Protein AF-0000000087012888 (afdb_homodimer)

Foldseek 3Di:
DPLDQDPLLVQLVVVCVVPVPPDLCVSCVVVVHDSVVSVVSVVVCVVVCVDVDRDDDDDDPQKWKKKKFWAFAPVDPPVVLQVQLCPQPQWDDWDQDDDPGGIITMGMDSDPVVVVVSVVSSCPDHGTDDMDMDIDPDDDD/DPLDQDPLLVQLVVVCVVPVPPDLCVSCVVVVHDSVVSVVSVVVCVVVCVDVDRDDDDDDPQKWKKKKFWAFAPVDPPVVLQVQLCPQPQWDDWDQDDDPGRIITMGMDSDPVVVVVSVVSSCPDHGTDDMDMDIDPDDDD

Secondary structure (DSSP, 8-state):
------HHHHHHHHHHHH-TT--HHHHHHHHTS-HHHHHHHHHHHHHTTSEEEEEEEE--TT-EEEEEEEEE-TTS-HHHHHHHHTTSTTEEEEEEESSSSSEEEEEEESSHHHHHHHHHHHHTSTTEEEEEEEEEEEEE-/------HHHHHHHHHHHH-TT--HHHHHHHHTS-HHHHHHHHHHHHHTTSEEEEEEEE--TT-EEEEEEEEE-TTS-HHHHHHHHTTSTTEEEEEEESSSSSEEEEEEESSHHHHHHHHHHHHTSTTEEEEEEEEEEEEE-

Nearest PDB structures (foldseek):
  2zny-assembly2_C  TM=8.654E-01  e=2.559E-12  Pyrococcus horikoshii
  2dbb-assembly1_B  TM=8.710E-01  e=5.133E-12  Pyrococcus horikoshii OT3
  4pcq-assembly1_B  TM=8.955E-01  e=2.949E-10  Mycobacterium tuberculosis H37Rv
  2w29-assembly1_B  TM=8.621E-01  e=2.236E-09  Mycobacterium tuberculosis H37Rv
  8q90-assembly1_B  TM=7.920E-01  e=9.216E-10  Haloferax mediterranei

Radius of gyration: 19.77 Å; Cα contacts (8 Å, |Δi|>4): 529; chains: 2; bounding box: 55×52×46 Å

pLDDT: mean 95.81, std 8.01, range [35.66, 98.88]

InterPro domains:
  IPR000485 AsnC-type HTH domain [PR00033] (5-21)
  IPR000485 AsnC-type HTH domain [PR00033] (32-51)
  IPR000485 AsnC-type HTH domain [PS50956] (5-68)
  IPR011008 Dimeric alpha-beta barrel [SSF54909] (64-139)
  IPR011991 ArsR-like helix-turn-helix domain [cd00090] (6-72)
  IPR019887 Transcription regulator AsnC/Lrp, ligand binding domain [PF01037] (66-139)
  IPR019888 Transcription regulator AsnC-like [SM00344] (5-109)
  IPR036388 Winged helix-like DNA-binding domain superfamily [G3DSA:1.10.10.10] (1-56)
  IPR036390 Winged helix DNA-binding domain superfamily [SSF46785] (4-57)
  IPR050684 Transcriptional regulator Lrp/AsnC/Siroheme decarboxylase [PTHR43413] (4-139)
  IPR053483 HTH-type transcriptional regulator LysM [NF040947] (5-140)

Solvent-accessible surface area (backbone atoms only — not comparable to full-atom values): 15050 Å² total; per-residue (Å²): 127,82,90,65,84,48,70,67,54,52,50,50,50,52,48,26,45,69,28,41,64,61,52,56,62,57,53,11,61,76,70,71,50,51,45,69,55,45,52,50,48,52,50,46,36,39,74,72,54,26,45,69,38,40,17,52,47,65,52,58,92,63,47,41,39,31,42,38,36,27,32,56,42,87,87,44,62,63,68,64,46,49,59,54,48,55,68,38,76,43,43,62,37,34,30,32,36,73,44,96,33,42,31,42,30,38,34,41,24,68,39,69,68,50,42,50,51,41,51,52,54,51,59,66,38,82,46,46,72,48,75,49,71,29,47,47,76,44,80,46,120,127,84,89,66,84,48,71,67,54,51,49,51,51,53,49,27,45,68,29,42,64,61,53,55,60,57,55,10,61,76,68,71,51,52,45,69,56,45,52,51,48,51,52,48,35,40,73,72,54,26,45,70,38,40,16,50,46,68,53,59,92,63,49,40,38,32,41,38,37,27,34,56,42,86,87,44,62,64,68,64,46,50,60,55,47,57,68,38,74,43,44,62,36,34,31,32,36,74,45,95,34,42,30,42,30,38,34,43,25,68,40,69,67,49,42,50,50,40,51,51,55,51,59,67,39,80,47,45,72,48,74,49,72,31,47,46,75,44,78,45,120

Structure (mmCIF, N/CA/C/O backbone):
data_AF-0000000087012888-model_v1
#
loop_
_entity.id
_entity.type
_entity.pdbx_description
1 polymer 'Winged helix-turn-helix transcriptional regulator'
#
loop_
_atom_site.group_PDB
_atom_site.id
_atom_site.type_symbol
_atom_site.label_atom_id
_atom_site.label_alt_id
_atom_site.label_comp_id
_atom_site.label_asym_id
_atom_site.label_entity_id
_atom_site.label_seq_id
_atom_site.pdbx_PDB_ins_code
_atom_site.Cartn_x
_atom_site.Cartn_y
_atom_site.Cartn_z
_atom_site.occupancy
_atom_site.B_iso_or_equiv
_atom_site.auth_seq_id
_atom_site.auth_comp_id
_atom_site.auth_asym_id
_atom_site.auth_atom_id
_atom_site.pdbx_PDB_model_num
ATOM 1 N N . MET A 1 1 ? -28.562 3.023 15.945 1 35.66 1 MET A N 1
ATOM 2 C CA . MET A 1 1 ? -28.5 3.715 14.664 1 35.66 1 MET A CA 1
ATOM 3 C C . MET A 1 1 ? -27.406 3.125 13.781 1 35.66 1 MET A C 1
ATOM 5 O O . MET A 1 1 ? -26.25 3.041 14.195 1 35.66 1 MET A O 1
ATOM 9 N N . SER A 1 2 ? -27.484 2.27 13 1 46.56 2 SER A N 1
ATOM 10 C CA . SER A 1 2 ? -26.641 1.315 12.289 1 46.56 2 SER A CA 1
ATOM 11 C C . SER A 1 2 ? -25.516 2.021 11.547 1 46.56 2 SER A C 1
ATOM 13 O O . SER A 1 2 ? -25.766 2.873 10.688 1 46.56 2 SER A O 1
ATOM 15 N N . SER A 1 3 ? -24.406 2.467 12.172 1 57.25 3 SER A N 1
ATOM 16 C CA . SER A 1 3 ? -23.234 3.33 11.984 1 57.25 3 SER A CA 1
ATOM 17 C C . SER A 1 3 ? -22.656 3.184 10.586 1 57.25 3 SER A C 1
ATOM 19 O O . SER A 1 3 ? -21.562 2.635 10.414 1 57.25 3 SER A O 1
ATOM 21 N N . LYS A 1 4 ? -23.594 3.199 9.57 1 74 4 LYS A N 1
ATOM 22 C CA . LYS A 1 4 ? -23.406 2.967 8.141 1 74 4 LYS A CA 1
ATOM 23 C C . LYS A 1 4 ? -22.609 4.098 7.504 1 74 4 LYS A C 1
ATOM 25 O O . LYS A 1 4 ? -22.844 5.273 7.785 1 74 4 LYS A O 1
ATOM 30 N N . ILE A 1 5 ? -21.531 3.863 6.832 1 88.75 5 ILE A N 1
ATOM 31 C CA . ILE A 1 5 ? -20.734 4.773 6.016 1 88.75 5 ILE A CA 1
ATOM 32 C C . ILE A 1 5 ? -21.625 5.438 4.969 1 88.75 5 ILE A C 1
ATOM 34 O O . ILE A 1 5 ? -22.406 4.766 4.293 1 88.75 5 ILE A O 1
ATOM 38 N N . ASP A 1 6 ? -21.703 6.809 5 1 92.62 6 ASP A N 1
ATOM 39 C CA . ASP A 1 6 ? -22.5 7.496 4 1 92.62 6 ASP A CA 1
ATOM 40 C C . ASP A 1 6 ? -21.625 8.164 2.945 1 92.62 6 ASP A C 1
ATOM 42 O O . ASP A 1 6 ? -20.406 7.934 2.908 1 92.62 6 ASP A O 1
ATOM 46 N N . ASN A 1 7 ? -22.266 8.906 2.086 1 93.94 7 ASN A N 1
ATOM 47 C CA . ASN A 1 7 ? -21.578 9.5 0.951 1 93.94 7 ASN A CA 1
ATOM 48 C C . ASN A 1 7 ? -20.484 10.461 1.406 1 93.94 7 ASN A C 1
ATOM 50 O O . ASN A 1 7 ? -19.422 10.547 0.784 1 93.94 7 ASN A O 1
ATOM 54 N N . ASN A 1 8 ? -20.797 11.203 2.426 1 96.19 8 ASN A N 1
ATOM 55 C CA . ASN A 1 8 ? -19.781 12.117 2.953 1 96.19 8 ASN A CA 1
ATOM 56 C C . ASN A 1 8 ? -18.547 11.359 3.445 1 96.19 8 ASN A C 1
ATOM 58 O O . ASN A 1 8 ? -17.422 11.789 3.209 1 96.19 8 ASN A O 1
ATOM 62 N N . ASP A 1 9 ? -18.812 10.258 4.156 1 96.62 9 ASP A N 1
ATOM 63 C CA . ASP A 1 9 ? -17.703 9.43 4.621 1 96.62 9 ASP A CA 1
ATOM 64 C C . ASP A 1 9 ? -16.844 8.953 3.455 1 96.62 9 ASP A C 1
ATOM 66 O O . ASP A 1 9 ? -15.617 8.992 3.525 1 96.62 9 ASP A O 1
ATOM 70 N N . LEU A 1 10 ? -17.547 8.539 2.393 1 95 10 LEU A N 1
ATOM 71 C CA . LEU A 1 10 ? -16.828 8.023 1.222 1 95 10 LEU A CA 1
ATOM 72 C C . LEU A 1 10 ? -16 9.125 0.565 1 95 10 LEU A C 1
ATOM 74 O O . LEU A 1 10 ? -14.875 8.883 0.129 1 95 10 LEU A O 1
ATOM 78 N N . LYS A 1 11 ? -16.5 10.242 0.461 1 97.12 11 LYS A N 1
ATOM 79 C CA . LYS A 1 11 ? -15.797 11.375 -0.123 1 97.12 11 LYS A CA 1
ATOM 80 C C . LYS A 1 11 ? -14.578 11.758 0.723 1 97.12 11 LYS A C 1
ATOM 82 O O . LYS A 1 11 ? -13.531 12.109 0.185 1 97.12 11 LYS A O 1
ATOM 87 N N . ILE A 1 12 ? -14.766 11.734 2.014 1 98.38 12 ILE A N 1
ATOM 88 C CA . ILE A 1 12 ? -13.656 11.992 2.924 1 98.38 12 ILE A CA 1
ATOM 89 C C . ILE A 1 12 ? -12.539 10.984 2.678 1 98.38 12 ILE A C 1
ATOM 91 O O . ILE A 1 12 ? -11.375 11.359 2.549 1 98.38 12 ILE A O 1
ATOM 95 N N . LEU A 1 13 ? -12.906 9.742 2.576 1 97.44 13 LEU A N 1
ATOM 96 C CA . LEU A 1 13 ? -11.93 8.695 2.332 1 97.44 13 LEU A CA 1
ATOM 97 C C . LEU A 1 13 ? -11.211 8.922 1.007 1 97.44 13 LEU A C 1
ATOM 99 O O . LEU A 1 13 ? -9.984 8.773 0.928 1 97.44 13 LEU A O 1
ATOM 103 N N . GLU A 1 14 ? -11.961 9.266 0.037 1 96.38 14 GLU A N 1
ATOM 104 C CA . GLU A 1 14 ? -11.383 9.508 -1.282 1 96.38 14 GLU A CA 1
ATOM 105 C C . GLU A 1 14 ? -10.391 10.664 -1.244 1 96.38 14 GLU A C 1
ATOM 107 O O . GLU A 1 14 ? -9.305 10.578 -1.826 1 96.38 14 GLU A O 1
ATOM 112 N N . THR A 1 15 ? -10.766 11.703 -0.579 1 98.19 15 THR A N 1
ATOM 113 C CA . THR A 1 15 ? -9.922 12.883 -0.471 1 98.19 15 THR A CA 1
ATOM 114 C C . THR A 1 15 ? -8.625 12.555 0.264 1 98.19 15 THR A C 1
ATOM 116 O O . THR A 1 15 ? -7.535 12.891 -0.202 1 98.19 15 THR A O 1
ATOM 119 N N . LEU A 1 16 ? -8.758 11.859 1.351 1 98.5 16 LEU A N 1
ATOM 120 C CA . LEU A 1 16 ? -7.59 11.539 2.17 1 98.5 16 LEU A CA 1
ATOM 121 C C . LEU A 1 16 ? -6.699 10.516 1.473 1 98.5 16 LEU A C 1
ATOM 123 O O . LEU A 1 16 ? -5.477 10.531 1.645 1 98.5 16 LEU A O 1
ATOM 127 N N . LYS A 1 17 ? -7.32 9.641 0.712 1 97.25 17 LYS A N 1
ATOM 128 C CA . LYS A 1 17 ? -6.543 8.695 -0.082 1 97.25 17 LYS A CA 1
ATOM 129 C C . LYS A 1 17 ? -5.645 9.422 -1.08 1 97.25 17 LYS A C 1
ATOM 131 O O . LYS A 1 17 ? -4.504 9.016 -1.307 1 97.25 17 LYS A O 1
ATOM 136 N N . LYS A 1 18 ? -6.172 10.477 -1.604 1 96.62 18 LYS A N 1
ATOM 137 C CA . LYS A 1 18 ? -5.418 11.273 -2.566 1 96.62 18 LYS A CA 1
ATOM 138 C C . LYS A 1 18 ? -4.324 12.078 -1.872 1 96.62 18 LYS A C 1
ATOM 140 O O . LYS A 1 18 ? -3.221 12.227 -2.402 1 96.62 18 LYS A O 1
ATOM 145 N N . ASN A 1 19 ? -4.719 12.594 -0.782 1 98.25 19 ASN A N 1
ATOM 146 C CA . ASN A 1 19 ? -3.768 13.328 0.052 1 98.25 19 ASN A CA 1
ATOM 147 C C . ASN A 1 19 ? -4.184 13.312 1.52 1 98.25 19 ASN A C 1
ATOM 149 O O . ASN A 1 19 ? -5.051 14.086 1.93 1 98.25 19 ASN A O 1
ATOM 153 N N . ALA A 1 20 ? -3.475 12.547 2.277 1 98.56 20 ALA A N 1
ATOM 154 C CA . ALA A 1 20 ? -3.814 12.344 3.684 1 98.56 20 ALA A CA 1
ATOM 155 C C . ALA A 1 20 ? -3.621 13.625 4.488 1 98.56 20 ALA A C 1
ATOM 157 O O . ALA A 1 20 ? -4.102 13.727 5.621 1 98.56 20 ALA A O 1
ATOM 158 N N . ARG A 1 21 ? -2.957 14.578 3.945 1 98 21 ARG A N 1
ATOM 159 C CA . ARG A 1 21 ? -2.654 15.797 4.684 1 98 21 ARG A CA 1
ATOM 160 C C . ARG A 1 21 ? -3.629 16.906 4.32 1 98 21 ARG A C 1
ATOM 162 O O . ARG A 1 21 ? -3.488 18.047 4.789 1 98 21 ARG A O 1
ATOM 169 N N . THR A 1 22 ? -4.551 16.609 3.467 1 98.31 22 THR A N 1
ATOM 170 C CA . THR A 1 22 ? -5.527 17.641 3.133 1 98.31 22 THR A CA 1
ATOM 171 C C . THR A 1 22 ? -6.125 18.25 4.395 1 98.31 22 THR A C 1
ATOM 173 O O . THR A 1 22 ? -6.598 17.531 5.277 1 98.31 22 THR A O 1
ATOM 176 N N . PRO A 1 23 ? -6.082 19.562 4.469 1 98 23 PRO A N 1
ATOM 177 C CA . PRO A 1 23 ? -6.676 20.203 5.641 1 98 23 PRO A CA 1
ATOM 178 C C . PRO A 1 23 ? -8.164 19.906 5.781 1 98 23 PRO A C 1
ATOM 180 O O . PRO A 1 23 ? -8.898 19.891 4.785 1 98 23 PRO A O 1
ATOM 183 N N . TYR A 1 24 ? -8.562 19.734 7.051 1 98 24 TYR A N 1
ATOM 184 C CA . TYR A 1 24 ? -9.969 19.422 7.297 1 98 24 TYR A CA 1
ATOM 185 C C . TYR A 1 24 ? -10.867 20.594 6.883 1 98 24 TYR A C 1
ATOM 187 O O . TYR A 1 24 ? -12.008 20.375 6.465 1 98 24 TYR A O 1
ATOM 195 N N . THR A 1 25 ? -10.328 21.766 6.898 1 98.12 25 THR A N 1
ATOM 196 C CA . THR A 1 25 ? -11.086 22.938 6.469 1 98.12 25 THR A CA 1
ATOM 197 C C . THR A 1 25 ? -11.406 22.859 4.98 1 98.12 25 THR A C 1
ATOM 199 O O . THR A 1 25 ? -12.508 23.219 4.559 1 98.12 25 THR A O 1
ATOM 202 N N . LEU A 1 26 ? -10.508 22.422 4.195 1 98.44 26 LEU A N 1
ATOM 203 C CA . LEU A 1 26 ? -10.734 22.297 2.76 1 98.44 26 LEU A CA 1
ATOM 204 C C . LEU A 1 26 ? -11.719 21.172 2.467 1 98.44 26 LEU A C 1
ATOM 206 O O . LEU A 1 26 ? -12.57 21.297 1.583 1 98.44 26 LEU A O 1
ATOM 210 N N . ILE A 1 27 ? -11.602 20.078 3.189 1 98.56 27 ILE A N 1
ATOM 211 C CA . ILE A 1 27 ? -12.547 18.969 3.043 1 98.56 27 ILE A CA 1
ATOM 212 C C . ILE A 1 27 ? -13.961 19.453 3.367 1 98.56 27 ILE A C 1
ATOM 214 O O . ILE A 1 27 ? -14.914 19.141 2.652 1 98.56 27 ILE A O 1
ATOM 218 N N . ALA A 1 28 ? -14.039 20.219 4.414 1 98.44 28 ALA A N 1
ATOM 219 C CA . ALA A 1 28 ? -15.312 20.781 4.852 1 98.44 28 ALA A CA 1
ATOM 220 C C . ALA A 1 28 ? -15.938 21.641 3.762 1 98.44 28 ALA A C 1
ATOM 222 O O . ALA A 1 28 ? -17.125 21.516 3.469 1 98.44 28 ALA A O 1
ATOM 223 N N . LYS A 1 29 ? -15.133 22.5 3.213 1 98.5 29 LYS A N 1
ATOM 224 C CA . LYS A 1 29 ? -15.594 23.375 2.143 1 98.5 29 LYS A CA 1
ATOM 225 C C . LYS A 1 29 ? -16.109 22.578 0.951 1 98.5 29 LYS A C 1
ATOM 227 O O . LYS A 1 29 ? -17.188 22.844 0.435 1 98.5 29 LYS A O 1
ATOM 232 N N . ASP A 1 30 ? -15.414 21.578 0.532 1 97.62 30 ASP A N 1
ATOM 233 C CA . ASP A 1 30 ? -15.766 20.75 -0.618 1 97.62 30 ASP A CA 1
ATOM 234 C C . ASP A 1 30 ? -17.078 20.016 -0.379 1 97.62 30 ASP A C 1
ATOM 236 O O . ASP A 1 30 ? -17.875 19.828 -1.303 1 97.62 30 ASP A O 1
ATOM 240 N N . LEU A 1 31 ? -17.297 19.547 0.838 1 97.94 31 LEU A N 1
ATOM 241 C CA . LEU A 1 31 ? -18.469 18.734 1.174 1 97.94 31 LEU A CA 1
ATOM 242 C C . LEU A 1 31 ? -19.625 19.609 1.642 1 97.94 31 LEU A C 1
ATOM 244 O O . LEU A 1 31 ? -20.734 19.125 1.855 1 97.94 31 LEU A O 1
ATOM 248 N N . LYS A 1 32 ? -19.328 20.859 1.833 1 97.94 32 LYS A N 1
ATOM 249 C CA . LYS A 1 32 ? -20.328 21.812 2.307 1 97.94 32 LYS A CA 1
ATOM 250 C C . LYS A 1 32 ? -20.844 21.422 3.691 1 97.94 32 LYS A C 1
ATOM 252 O O . LYS A 1 32 ? -22.047 21.391 3.926 1 97.94 32 LYS A O 1
ATOM 257 N N . ILE A 1 33 ? -19.938 21.078 4.586 1 98 33 ILE A N 1
ATOM 258 C CA . ILE A 1 33 ? -20.219 20.828 5.996 1 98 33 ILE A CA 1
ATOM 259 C C . ILE A 1 33 ? -19.172 21.531 6.859 1 98 33 ILE A C 1
ATOM 261 O O . ILE A 1 33 ? -18.234 22.141 6.34 1 98 33 ILE A O 1
ATOM 265 N N . SER A 1 34 ? -19.391 21.484 8.195 1 97.94 34 SER A N 1
ATOM 266 C CA . SER A 1 34 ? -18.469 22.172 9.094 1 97.94 34 SER A CA 1
ATOM 267 C C . SER A 1 34 ? -17.188 21.375 9.289 1 97.94 34 SER A C 1
ATOM 269 O O . SER A 1 34 ? -17.172 20.156 9.117 1 97.94 34 SER A O 1
ATOM 271 N N . GLU A 1 35 ? -16.172 22.094 9.625 1 98.12 35 GLU A N 1
ATOM 272 C CA . GLU A 1 35 ? -14.922 21.438 9.977 1 98.12 35 GLU A CA 1
ATOM 273 C C . GLU A 1 35 ? -15.109 20.484 11.156 1 98.12 35 GLU A C 1
ATOM 275 O O . GLU A 1 35 ? -14.523 19.391 11.18 1 98.12 35 GLU A O 1
ATOM 280 N N . ALA A 1 36 ? -15.906 20.875 12.117 1 98.31 36 ALA A N 1
ATOM 281 C CA . ALA A 1 36 ? -16.188 20.031 13.281 1 98.31 36 ALA A CA 1
ATOM 282 C C . ALA A 1 36 ? -16.844 18.719 12.859 1 98.31 36 ALA A C 1
ATOM 284 O O . ALA A 1 36 ? -16.531 17.656 13.406 1 98.31 36 ALA A O 1
ATOM 285 N N . ALA A 1 37 ? -17.703 18.766 11.93 1 98.06 37 ALA A N 1
ATOM 286 C CA . ALA A 1 37 ? -18.359 17.562 11.414 1 98.06 37 ALA A CA 1
ATOM 287 C C . ALA A 1 37 ? -17.359 16.641 10.734 1 98.06 37 ALA A C 1
ATOM 289 O O . ALA A 1 37 ? -17.422 15.422 10.898 1 98.06 37 ALA A O 1
ATOM 290 N N . VAL A 1 38 ? -16.453 17.25 9.93 1 98.44 38 VAL A N 1
ATOM 291 C CA . VAL A 1 38 ? -15.422 16.469 9.266 1 98.44 38 VAL A CA 1
ATOM 292 C C . VAL A 1 38 ? -14.562 15.758 10.305 1 98.44 38 VAL A C 1
ATOM 294 O O . VAL A 1 38 ? -14.305 14.555 10.188 1 98.44 38 VAL A O 1
ATOM 297 N N . ARG A 1 39 ? -14.156 16.484 11.281 1 98.12 39 ARG A N 1
ATOM 298 C CA . ARG A 1 39 ? -13.312 15.922 12.336 1 98.12 39 ARG A CA 1
ATOM 299 C C . ARG A 1 39 ? -14.008 14.758 13.023 1 98.12 39 ARG A C 1
ATOM 301 O O . ARG A 1 39 ? -13.398 13.711 13.258 1 98.12 39 ARG A O 1
ATOM 308 N N . LYS A 1 40 ? -15.188 14.93 13.344 1 98.06 40 LYS A N 1
ATOM 309 C CA . LYS A 1 40 ? -15.969 13.883 14 1 9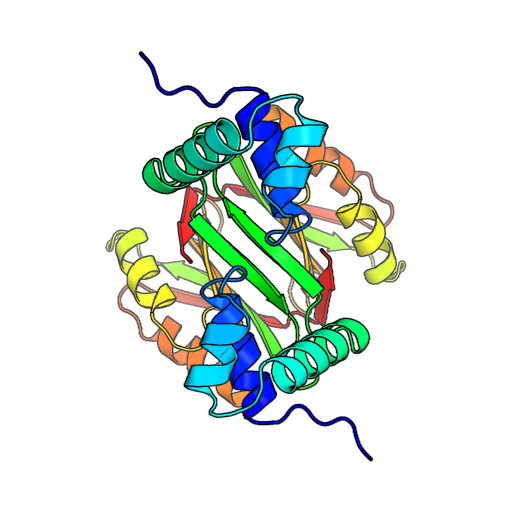8.06 40 LYS A CA 1
ATOM 310 C C . LYS A 1 40 ? -16.078 12.641 13.125 1 98.06 40 LYS A C 1
ATOM 312 O O . LYS A 1 40 ? -15.977 11.516 13.609 1 98.06 40 LYS A O 1
ATOM 317 N N . ARG A 1 41 ? -16.328 12.898 11.914 1 98.06 41 ARG A N 1
ATOM 318 C CA . ARG A 1 41 ? -16.469 11.781 10.977 1 98.06 41 ARG A CA 1
ATOM 319 C C . ARG A 1 41 ? -15.148 11.016 10.844 1 98.06 41 ARG A C 1
ATOM 321 O O . ARG A 1 41 ? -15.141 9.781 10.867 1 98.06 41 ARG A O 1
ATOM 328 N N . ILE A 1 42 ? -14.102 11.727 10.695 1 98.25 42 ILE A N 1
ATOM 329 C CA . ILE A 1 42 ? -12.805 11.086 10.57 1 98.25 42 ILE A CA 1
ATOM 330 C C . ILE A 1 42 ? -12.5 10.297 11.844 1 98.25 42 ILE A C 1
ATOM 332 O O . ILE A 1 42 ? -12.039 9.148 11.773 1 98.25 42 ILE A O 1
ATOM 336 N N . GLU A 1 43 ? -12.766 10.898 12.984 1 97.88 43 GLU A N 1
ATOM 337 C CA . GLU A 1 43 ? -12.586 10.195 14.25 1 97.88 43 GLU A CA 1
ATOM 338 C C . GLU A 1 43 ? -13.43 8.93 14.297 1 97.88 43 GLU A C 1
ATOM 340 O O . GLU A 1 43 ? -12.969 7.887 14.781 1 97.88 43 GLU A O 1
ATOM 345 N N . LYS A 1 44 ? -14.609 9.039 13.883 1 97.44 44 LYS A N 1
ATOM 346 C CA . LYS A 1 44 ? -15.508 7.887 13.82 1 97.44 44 LYS A CA 1
ATOM 347 C C . LYS A 1 44 ? -14.938 6.801 12.906 1 97.44 44 LYS A C 1
ATOM 349 O O . LYS A 1 44 ? -14.945 5.621 13.258 1 97.44 44 LYS A O 1
ATOM 354 N N . LEU A 1 45 ? -14.484 7.234 11.711 1 97.62 45 LEU A N 1
ATOM 355 C CA . LEU A 1 45 ? -13.922 6.293 10.75 1 97.62 45 LEU A CA 1
ATOM 356 C C . LEU A 1 45 ? -12.695 5.586 11.328 1 97.62 45 LEU A C 1
ATOM 358 O O . LEU A 1 45 ? -12.477 4.402 11.062 1 97.62 45 LEU A O 1
ATOM 362 N N . ILE A 1 46 ? -11.938 6.293 12.141 1 97.62 46 ILE A N 1
ATOM 363 C CA . ILE A 1 46 ? -10.781 5.703 12.812 1 97.62 46 ILE A CA 1
ATOM 364 C C . ILE A 1 46 ? -11.25 4.727 13.883 1 97.62 46 ILE A C 1
ATOM 366 O O . ILE A 1 46 ? -10.789 3.582 13.93 1 97.62 46 ILE A O 1
ATOM 370 N N . ARG A 1 47 ? -12.195 5.133 14.688 1 96.44 47 ARG A N 1
ATOM 371 C CA . ARG A 1 47 ? -12.695 4.324 15.789 1 96.44 47 ARG A CA 1
ATOM 372 C C . ARG A 1 47 ? -13.32 3.027 15.281 1 96.44 47 ARG A C 1
ATOM 374 O O . ARG A 1 47 ? -13.195 1.978 15.914 1 96.44 47 ARG A O 1
ATOM 381 N N . LEU A 1 48 ? -13.953 3.105 14.133 1 95 48 LEU A N 1
ATOM 382 C CA . LEU A 1 48 ? -14.625 1.949 13.547 1 95 48 LEU A CA 1
ATOM 383 C C . LEU A 1 48 ? -13.617 1.034 12.852 1 95 48 LEU A C 1
ATOM 385 O O . LEU A 1 48 ? -13.984 -0.036 12.359 1 95 48 LEU A O 1
ATOM 389 N N . GLY A 1 49 ? -12.391 1.477 12.719 1 94.06 49 GLY A N 1
ATOM 390 C CA . GLY A 1 49 ? -11.352 0.669 12.094 1 94.06 49 GLY A CA 1
ATOM 391 C C . GLY A 1 49 ? -11.367 0.752 10.578 1 94.06 49 GLY A C 1
ATOM 392 O O . GLY A 1 49 ? -10.805 -0.109 9.898 1 94.06 49 GLY A O 1
ATOM 393 N N . ILE A 1 50 ? -12.094 1.695 10.047 1 96.12 50 ILE A N 1
ATOM 394 C CA . ILE A 1 50 ? -12.133 1.881 8.602 1 96.12 50 ILE A CA 1
ATOM 395 C C . ILE A 1 50 ? -10.82 2.512 8.125 1 96.12 50 ILE A C 1
ATOM 397 O O . ILE A 1 50 ? -10.172 1.996 7.211 1 96.12 50 ILE A O 1
ATOM 401 N N . ILE A 1 51 ? -10.516 3.646 8.703 1 97.44 51 ILE A N 1
ATOM 402 C CA . ILE A 1 51 ? -9.172 4.172 8.477 1 97.44 51 ILE A CA 1
ATOM 403 C C . ILE A 1 51 ? -8.172 3.441 9.375 1 97.44 51 ILE A C 1
ATOM 405 O O . ILE A 1 51 ? -8.242 3.545 10.602 1 97.44 51 ILE A O 1
ATOM 409 N N . LYS A 1 52 ? -7.324 2.768 8.727 1 96.19 52 LYS A N 1
ATOM 410 C CA . LYS A 1 52 ? -6.348 1.976 9.469 1 96.19 52 LYS A CA 1
ATOM 411 C C . LYS A 1 52 ? -5.125 2.814 9.836 1 96.19 52 LYS A C 1
ATOM 413 O O . LYS A 1 52 ? -4.559 2.65 10.922 1 96.19 52 LYS A O 1
ATOM 418 N N . ARG A 1 53 ? -4.738 3.668 8.867 1 96.75 53 ARG A N 1
ATOM 419 C CA . ARG A 1 53 ? -3.518 4.43 9.102 1 96.75 53 ARG A CA 1
ATOM 420 C C . ARG A 1 53 ? -3.398 5.59 8.109 1 96.75 53 ARG A C 1
ATOM 422 O O . ARG A 1 53 ? -3.758 5.453 6.941 1 96.75 53 ARG A O 1
ATOM 429 N N . PHE A 1 54 ? -2.953 6.711 8.656 1 98.31 54 PHE A N 1
ATOM 430 C CA . PHE A 1 54 ? -2.393 7.746 7.797 1 98.31 54 PHE A CA 1
ATOM 431 C C . PHE A 1 54 ? -0.922 7.473 7.504 1 98.31 54 PHE A C 1
ATOM 433 O O . PHE A 1 54 ? -0.118 7.324 8.43 1 98.31 54 PHE A O 1
ATOM 440 N N . THR A 1 55 ? -0.602 7.434 6.215 1 98.38 55 THR A N 1
ATOM 441 C CA . THR A 1 55 ? 0.744 6.969 5.898 1 98.38 55 THR A CA 1
ATOM 442 C C . THR A 1 55 ? 1.251 7.617 4.613 1 98.38 55 THR A C 1
ATOM 444 O O . THR A 1 55 ? 0.652 8.57 4.113 1 98.38 55 THR A O 1
ATOM 447 N N . ILE A 1 56 ? 2.418 7.191 4.195 1 98.19 56 ILE A N 1
ATOM 448 C CA . ILE A 1 56 ? 2.969 7.641 2.922 1 98.19 56 ILE A CA 1
ATOM 449 C C . ILE A 1 56 ? 3.322 6.434 2.059 1 98.19 56 ILE A C 1
ATOM 451 O O . ILE A 1 56 ? 3.609 5.352 2.578 1 98.19 56 ILE A O 1
ATOM 455 N N . GLU A 1 57 ? 3.188 6.578 0.835 1 96.69 57 GLU A N 1
ATOM 456 C CA . GLU A 1 57 ? 3.869 5.727 -0.138 1 96.69 57 GLU A CA 1
ATOM 457 C C . GLU A 1 57 ? 5.215 6.32 -0.542 1 96.69 57 GLU A C 1
ATOM 459 O O . GLU A 1 57 ? 5.277 7.449 -1.036 1 96.69 57 GLU A O 1
ATOM 464 N N . TYR A 1 58 ? 6.305 5.598 -0.306 1 96.06 58 TYR A N 1
ATOM 465 C CA . TYR A 1 58 ? 7.617 6.133 -0.647 1 96.06 58 TYR A CA 1
ATOM 466 C C . TYR A 1 58 ? 8.531 5.039 -1.181 1 96.06 58 TYR A C 1
ATOM 468 O O . TYR A 1 58 ? 8.266 3.85 -0.983 1 96.06 58 TYR A O 1
ATOM 476 N N . GLU A 1 59 ? 9.531 5.48 -1.907 1 93.75 59 GLU A N 1
ATOM 477 C CA . GLU A 1 59 ? 10.562 4.609 -2.465 1 93.75 59 GLU A CA 1
ATOM 478 C C . GLU A 1 59 ? 11.945 5.227 -2.314 1 93.75 59 GLU A C 1
ATOM 480 O O . GLU A 1 59 ? 12.148 6.402 -2.627 1 93.75 59 GLU A O 1
ATOM 485 N N . LEU A 1 60 ? 12.836 4.406 -1.877 1 91.88 60 LEU A N 1
ATOM 486 C CA . LEU A 1 60 ? 14.227 4.84 -1.809 1 91.88 60 LEU A CA 1
ATOM 487 C C . LEU A 1 60 ? 15.016 4.34 -3.018 1 91.88 60 LEU A C 1
ATOM 489 O O . LEU A 1 60 ? 14.727 3.264 -3.547 1 91.88 60 LEU A O 1
ATOM 493 N N . GLU A 1 61 ? 15.93 5.125 -3.502 1 84.69 61 GLU A N 1
ATOM 494 C CA . GLU A 1 61 ? 16.719 4.793 -4.684 1 84.69 61 GLU A CA 1
ATOM 495 C C . GLU A 1 61 ? 17.453 3.473 -4.5 1 84.69 61 GLU A C 1
ATOM 497 O O . GLU A 1 61 ? 17.547 2.67 -5.43 1 84.69 61 GLU A O 1
ATOM 502 N N . ASN A 1 62 ? 17.938 3.135 -3.336 1 83.44 62 ASN A N 1
ATOM 503 C CA . ASN A 1 62 ? 18.75 1.938 -3.15 1 83.44 62 ASN A CA 1
ATOM 504 C C . ASN A 1 62 ? 17.969 0.834 -2.439 1 83.44 62 ASN A C 1
ATOM 506 O O . ASN A 1 62 ? 18.562 -0.153 -1.989 1 83.44 62 ASN A O 1
ATOM 510 N N . GLU A 1 63 ? 16.672 1 -2.5 1 92.19 63 GLU A N 1
ATOM 511 C CA . GLU A 1 63 ? 15.875 -0.012 -1.814 1 92.19 63 GLU A CA 1
ATOM 512 C C . GLU A 1 63 ? 15.359 -1.065 -2.793 1 92.19 63 GLU A C 1
ATOM 514 O O . GLU A 1 63 ? 15.242 -0.802 -3.99 1 92.19 63 GLU A O 1
ATOM 519 N N . ILE A 1 64 ? 15.227 -2.234 -2.291 1 96.38 64 ILE A N 1
ATOM 520 C CA . ILE A 1 64 ? 14.656 -3.348 -3.037 1 96.38 64 ILE A CA 1
ATOM 521 C C . ILE A 1 64 ? 13.336 -3.777 -2.395 1 96.38 64 ILE A C 1
ATOM 523 O O . ILE A 1 64 ? 13.219 -3.797 -1.166 1 96.38 64 ILE A O 1
ATOM 527 N N . LYS A 1 65 ? 12.406 -4.102 -3.223 1 98 65 LYS A N 1
ATOM 528 C CA . LYS A 1 65 ? 11.148 -4.688 -2.762 1 98 65 LYS A CA 1
ATOM 529 C C . LYS A 1 65 ? 10.891 -6.035 -3.434 1 98 65 LYS A C 1
ATOM 531 O O . LYS A 1 65 ? 11.344 -6.27 -4.555 1 98 65 LYS A O 1
ATOM 536 N N . ALA A 1 66 ? 10.156 -6.812 -2.711 1 98.62 66 ALA A N 1
ATOM 537 C CA . ALA A 1 66 ? 9.82 -8.133 -3.232 1 98.62 66 ALA A CA 1
ATOM 538 C C . ALA A 1 66 ? 8.445 -8.578 -2.752 1 98.62 66 ALA A C 1
ATOM 540 O O . ALA A 1 66 ? 7.941 -8.086 -1.738 1 98.62 66 ALA A O 1
ATOM 541 N N . ILE A 1 67 ? 7.859 -9.406 -3.541 1 98.75 67 ILE A N 1
ATOM 542 C CA . ILE A 1 67 ? 6.648 -10.117 -3.145 1 98.75 67 ILE A CA 1
ATOM 543 C C . ILE A 1 67 ? 6.996 -11.555 -2.754 1 98.75 67 ILE A C 1
ATOM 545 O O . ILE A 1 67 ? 7.684 -12.258 -3.498 1 98.75 67 ILE A O 1
ATOM 549 N N . VAL A 1 68 ? 6.586 -11.914 -1.593 1 98.75 68 VAL A N 1
ATOM 550 C CA . VAL A 1 68 ? 6.805 -13.273 -1.116 1 98.75 68 VAL A CA 1
ATOM 551 C C . VAL A 1 68 ? 5.469 -14.008 -1.023 1 98.75 68 VAL A C 1
ATOM 553 O O . VAL A 1 68 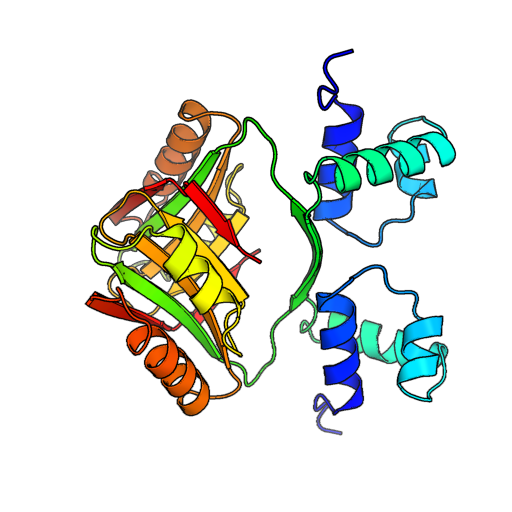? 4.566 -13.578 -0.304 1 98.75 68 VAL A O 1
ATOM 556 N N . MET A 1 69 ? 5.352 -15.062 -1.762 1 98.56 69 MET A N 1
ATOM 557 C CA . MET A 1 69 ? 4.176 -15.922 -1.729 1 98.56 69 MET A CA 1
ATOM 558 C C . MET A 1 69 ? 4.414 -17.141 -0.831 1 98.56 69 MET A C 1
ATOM 560 O O . MET A 1 69 ? 5.387 -17.875 -1.018 1 98.56 69 MET A O 1
ATOM 564 N N . VAL A 1 70 ? 3.496 -17.375 0.073 1 98.75 70 VAL A N 1
ATOM 565 C CA . VAL A 1 70 ? 3.725 -18.344 1.146 1 98.75 70 VAL A CA 1
ATOM 566 C C . VAL A 1 70 ? 2.648 -19.422 1.106 1 98.75 70 VAL A C 1
ATOM 568 O O . VAL A 1 70 ? 1.453 -19.125 1.061 1 98.75 70 VAL A O 1
ATOM 571 N N . LYS A 1 71 ? 3.049 -20.625 1.057 1 98.69 71 LYS A N 1
ATOM 572 C CA . LYS A 1 71 ? 2.184 -21.766 1.36 1 98.69 71 LYS A CA 1
ATOM 573 C C . LYS A 1 71 ? 2.318 -22.188 2.822 1 98.69 71 LYS A C 1
ATOM 575 O O . LYS A 1 71 ? 3.43 -22.328 3.332 1 98.69 71 LYS A O 1
ATOM 580 N N . SER A 1 72 ? 1.222 -22.328 3.473 1 98.44 72 SER A N 1
ATOM 581 C CA . SER A 1 72 ? 1.239 -22.672 4.891 1 98.44 72 SER A CA 1
ATOM 582 C C . SER A 1 72 ? 0.443 -23.953 5.16 1 98.44 72 SER A C 1
ATOM 584 O O . SER A 1 72 ? -0.374 -24.359 4.336 1 98.44 72 SER A O 1
ATOM 586 N N . THR A 1 73 ? 0.72 -24.594 6.277 1 97.56 73 THR A N 1
ATOM 587 C CA . THR A 1 73 ? 0.017 -25.797 6.684 1 97.56 73 THR A CA 1
ATOM 588 C C . THR A 1 73 ? -1.403 -25.469 7.137 1 97.56 73 THR A C 1
ATOM 590 O O . THR A 1 73 ? -1.647 -24.406 7.719 1 97.56 73 THR A O 1
ATOM 593 N N . PRO A 1 74 ? -2.287 -26.391 6.883 1 95.19 74 PRO A N 1
ATOM 594 C CA . PRO A 1 74 ? -3.645 -26.172 7.383 1 95.19 74 PRO A CA 1
ATOM 595 C C . PRO A 1 74 ? -3.762 -26.375 8.891 1 95.19 74 PRO A C 1
ATOM 597 O O . PRO A 1 74 ? -4.785 -26.031 9.484 1 95.19 74 PRO A O 1
ATOM 600 N N . GLN A 1 75 ? -2.768 -26.906 9.508 1 97.06 75 GLN A N 1
ATOM 601 C CA . GLN A 1 75 ? -2.818 -27.25 10.922 1 97.06 75 GLN A CA 1
ATOM 602 C C . GLN A 1 75 ? -2.744 -26.016 11.797 1 97.06 75 GLN A C 1
ATOM 604 O O . GLN A 1 75 ? -3.137 -26.047 12.969 1 97.06 75 GLN A O 1
ATOM 609 N N . ILE A 1 76 ? -2.137 -24.969 11.359 1 97.38 76 ILE A N 1
ATOM 610 C CA . ILE A 1 76 ? -2.031 -23.703 12.07 1 97.38 76 ILE A CA 1
ATOM 611 C C . ILE A 1 76 ? -2.877 -22.656 11.367 1 97.38 76 ILE A C 1
ATOM 613 O O . ILE A 1 76 ? -2.773 -22.469 10.156 1 97.38 76 ILE A O 1
ATOM 617 N N . PRO A 1 77 ? -3.762 -22.047 12.148 1 97.62 77 PRO A N 1
ATOM 618 C CA . PRO A 1 77 ? -4.57 -21 11.516 1 97.62 77 PRO A CA 1
ATOM 619 C C . PRO A 1 77 ? -3.725 -19.938 10.82 1 97.62 77 PRO A C 1
ATOM 621 O O . PRO A 1 77 ? -2.746 -19.453 11.391 1 97.62 77 PRO A O 1
ATOM 624 N N . THR A 1 78 ? -4.105 -19.578 9.617 1 97.94 78 THR A N 1
ATOM 625 C CA . THR A 1 78 ? -3.354 -18.641 8.789 1 97.94 78 THR A CA 1
ATOM 626 C C . THR A 1 78 ? -3.139 -17.328 9.523 1 97.94 78 THR A C 1
ATOM 628 O O . THR A 1 78 ? -2.047 -16.75 9.477 1 97.94 78 THR A O 1
ATOM 631 N N . PRO A 1 79 ? -4.152 -16.781 10.289 1 98.06 79 PRO A N 1
ATOM 632 C CA . PRO A 1 79 ? -3.949 -15.508 10.992 1 98.06 79 PRO A CA 1
ATOM 633 C C . PRO A 1 79 ? -2.816 -15.578 12.016 1 98.06 79 PRO A C 1
ATOM 635 O O . PRO A 1 79 ? -2.139 -14.57 12.258 1 98.06 79 PRO A O 1
ATOM 638 N N . GLU A 1 80 ? -2.582 -16.703 12.555 1 98.38 80 GLU A N 1
ATOM 639 C CA . GLU A 1 80 ? -1.483 -16.859 13.508 1 98.38 80 GLU A CA 1
ATOM 640 C C . GLU A 1 80 ? -0.131 -16.719 12.812 1 98.38 80 GLU A C 1
ATOM 642 O O . GLU A 1 80 ? 0.795 -16.125 13.367 1 98.38 80 GLU A O 1
ATOM 647 N N . ILE A 1 81 ? -0.072 -17.266 11.656 1 98.69 81 ILE A N 1
ATOM 648 C CA . ILE A 1 81 ? 1.144 -17.172 10.859 1 98.69 81 ILE A CA 1
ATOM 649 C C . ILE A 1 81 ? 1.321 -15.734 10.367 1 98.69 81 ILE A C 1
ATOM 651 O O . ILE A 1 81 ? 2.412 -15.164 10.469 1 98.69 81 ILE A O 1
ATOM 655 N N . SER A 1 82 ? 0.249 -15.117 9.891 1 98.69 82 SER A N 1
ATOM 656 C CA . SER A 1 82 ? 0.274 -13.75 9.383 1 98.69 82 SER A CA 1
ATOM 657 C C . SER A 1 82 ? 0.714 -12.766 10.461 1 98.69 82 SER A C 1
ATOM 659 O O . SER A 1 82 ? 1.479 -11.836 10.188 1 98.69 82 SER A O 1
ATOM 661 N N . LYS A 1 83 ? 0.3 -12.969 11.695 1 98.38 83 LYS A N 1
ATOM 662 C CA . LYS A 1 83 ? 0.652 -12.109 12.82 1 98.38 83 LYS A CA 1
ATOM 663 C C . LYS A 1 83 ? 2.154 -12.141 13.094 1 98.38 83 LYS A C 1
ATOM 665 O O . LYS A 1 83 ? 2.742 -11.133 13.492 1 98.38 83 LYS A O 1
ATOM 670 N N . LYS A 1 84 ? 2.697 -13.242 12.898 1 98.75 84 LYS A N 1
ATOM 671 C CA . LYS A 1 84 ? 4.141 -13.375 13.086 1 98.75 84 LYS A CA 1
ATOM 672 C C . LYS A 1 84 ? 4.906 -12.727 11.938 1 98.75 84 LYS A C 1
ATOM 674 O O . LYS A 1 84 ? 5.906 -12.039 12.164 1 98.75 84 LYS A O 1
ATOM 679 N N . ILE A 1 85 ? 4.422 -12.93 10.742 1 98.88 85 ILE A N 1
ATOM 680 C CA . ILE A 1 85 ? 5.105 -12.414 9.562 1 98.88 85 ILE A CA 1
ATOM 681 C C . ILE A 1 85 ? 5.133 -10.883 9.609 1 98.88 85 ILE A C 1
ATOM 683 O O . ILE A 1 85 ? 6.168 -10.266 9.352 1 98.88 85 ILE A O 1
ATOM 687 N N . ILE A 1 86 ? 4.023 -10.273 9.992 1 98.5 86 ILE A N 1
ATOM 688 C CA . ILE A 1 86 ? 3.904 -8.828 9.906 1 98.5 86 ILE A CA 1
ATOM 689 C C . ILE A 1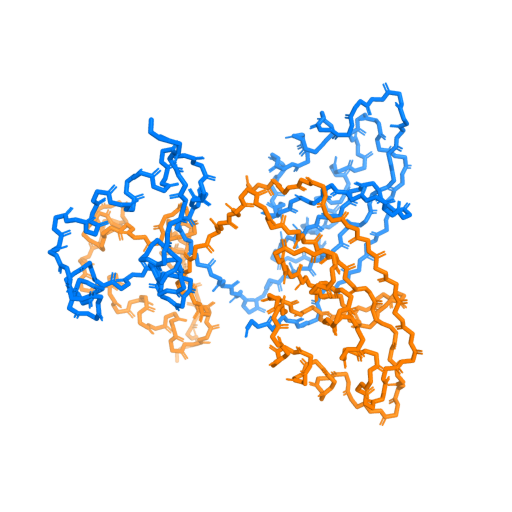 86 ? 4.852 -8.172 10.914 1 98.5 86 ILE A C 1
ATOM 691 O O . ILE A 1 86 ? 5.191 -6.996 10.781 1 98.5 86 ILE A O 1
ATOM 695 N N . LYS A 1 87 ? 5.344 -8.875 11.891 1 98.06 87 LYS A N 1
ATOM 696 C CA . LYS A 1 87 ? 6.223 -8.352 12.93 1 98.06 87 LYS A CA 1
ATOM 697 C C . LYS A 1 87 ? 7.684 -8.383 12.484 1 98.06 87 LYS A C 1
ATOM 699 O O . LYS A 1 87 ? 8.555 -7.805 13.141 1 98.06 87 LYS A O 1
ATOM 704 N N . ILE A 1 88 ? 7.914 -9.062 11.445 1 98.38 88 ILE A N 1
ATOM 705 C CA . ILE A 1 88 ? 9.281 -9.188 10.953 1 98.38 88 ILE A CA 1
ATOM 706 C C . ILE A 1 88 ? 9.742 -7.855 10.359 1 98.38 88 ILE A C 1
ATOM 708 O O . ILE A 1 88 ? 9.023 -7.246 9.562 1 98.38 88 ILE A O 1
ATOM 712 N N . SER A 1 89 ? 10.953 -7.473 10.719 1 96.19 89 SER A N 1
ATOM 713 C CA . SER A 1 89 ? 11.539 -6.273 10.125 1 96.19 89 SER A CA 1
ATOM 714 C C . SER A 1 89 ? 11.664 -6.41 8.609 1 96.19 89 SER A C 1
ATOM 716 O O . SER A 1 89 ? 12.133 -7.434 8.109 1 96.19 89 SER A O 1
ATOM 718 N N . GLY A 1 90 ? 11.188 -5.406 7.863 1 96.06 90 GLY A N 1
ATOM 719 C CA . GLY A 1 90 ? 11.266 -5.418 6.414 1 96.06 90 GLY A CA 1
ATOM 720 C C . GLY A 1 90 ? 9.945 -5.77 5.75 1 96.06 90 GLY A C 1
ATOM 721 O O . GLY A 1 90 ? 9.773 -5.574 4.547 1 96.06 90 GLY A O 1
ATOM 722 N N . VAL A 1 91 ? 9.031 -6.352 6.562 1 98.25 91 VAL A N 1
ATOM 723 C CA . VAL A 1 91 ? 7.719 -6.664 6.004 1 98.25 91 VAL A CA 1
ATOM 724 C C . VAL A 1 91 ? 6.848 -5.41 5.996 1 98.25 91 VAL A C 1
ATOM 726 O O . VAL A 1 91 ? 6.734 -4.715 7.008 1 98.25 91 VAL A O 1
ATOM 729 N N . GLU A 1 92 ? 6.223 -5.156 4.863 1 96 92 GLU A N 1
ATOM 730 C CA . GLU A 1 92 ? 5.398 -3.963 4.715 1 96 92 GLU A CA 1
ATOM 731 C C . GLU A 1 92 ? 3.918 -4.289 4.898 1 96 92 GLU A C 1
ATOM 733 O O . GLU A 1 92 ? 3.186 -3.535 5.543 1 96 92 GLU A O 1
ATOM 738 N N . THR A 1 93 ? 3.486 -5.316 4.273 1 97.19 93 THR A N 1
ATOM 739 C CA . THR A 1 93 ? 2.08 -5.703 4.293 1 97.19 93 THR A CA 1
ATOM 740 C C . THR A 1 93 ? 1.932 -7.211 4.125 1 97.19 93 THR A C 1
ATOM 742 O O . THR A 1 93 ? 2.762 -7.855 3.477 1 97.19 93 THR A O 1
ATOM 745 N N . VAL A 1 94 ? 0.965 -7.766 4.754 1 98.69 94 VAL A N 1
ATOM 746 C CA . VAL A 1 94 ? 0.636 -9.18 4.645 1 98.69 94 VAL A CA 1
ATOM 747 C C . VAL A 1 94 ? -0.812 -9.344 4.188 1 98.69 94 VAL A C 1
ATOM 749 O O . VAL A 1 94 ? -1.725 -8.766 4.781 1 98.69 94 VAL A O 1
ATOM 752 N N . TYR A 1 95 ? -0.968 -10.094 3.154 1 98.62 95 TYR A N 1
ATOM 753 C CA . TYR A 1 95 ? -2.287 -10.438 2.637 1 98.62 95 TYR A CA 1
ATOM 754 C C . TYR A 1 95 ? -2.584 -11.922 2.85 1 98.62 95 TYR A C 1
ATOM 756 O O . TYR A 1 95 ? -1.828 -12.781 2.398 1 98.62 95 TYR A O 1
ATOM 764 N N . GLU A 1 96 ? -3.664 -12.242 3.504 1 98.62 96 GLU A N 1
ATOM 765 C CA . GLU A 1 96 ? -4.199 -13.602 3.473 1 98.62 96 GLU A CA 1
ATOM 766 C C . GLU A 1 96 ? -5.094 -13.812 2.256 1 98.62 96 GLU A C 1
ATOM 768 O O . GLU A 1 96 ? -6 -13.016 1.999 1 98.62 96 GLU A O 1
ATOM 773 N N . THR A 1 97 ? -4.852 -14.961 1.609 1 98.31 97 THR A N 1
ATOM 774 C CA . THR A 1 97 ? -5.531 -15.094 0.326 1 98.31 97 THR A CA 1
ATOM 775 C C . THR A 1 97 ? -6.18 -16.469 0.195 1 98.31 97 THR A C 1
ATOM 777 O O . THR A 1 97 ? -5.945 -17.359 1.02 1 98.31 97 THR A O 1
ATOM 780 N N . THR A 1 98 ? -7.078 -16.703 -0.845 1 96.12 98 THR A N 1
ATOM 781 C CA . THR A 1 98 ? -7.805 -17.953 -1.084 1 96.12 98 THR A CA 1
ATOM 782 C C . THR A 1 98 ? -7.125 -18.766 -2.17 1 96.12 98 THR A C 1
ATOM 784 O O . THR A 1 98 ? -7.555 -19.891 -2.469 1 96.12 98 THR A O 1
ATOM 787 N N . GLY A 1 99 ? -6.043 -18.344 -2.678 1 91.69 99 GLY A N 1
ATOM 788 C CA . GLY A 1 99 ? -5.484 -18.969 -3.867 1 91.69 99 GLY A CA 1
ATOM 789 C C . GLY A 1 99 ? -4.414 -19.984 -3.555 1 91.69 99 GLY A C 1
ATOM 790 O O . GLY A 1 99 ? -4.457 -20.641 -2.506 1 91.69 99 GLY A O 1
ATOM 791 N N . ASP A 1 100 ? -3.59 -20.234 -4.566 1 93.25 100 ASP A N 1
ATOM 792 C CA . ASP A 1 100 ? -2.551 -21.25 -4.473 1 93.25 100 ASP A CA 1
ATOM 793 C C . ASP A 1 100 ? -1.603 -20.969 -3.311 1 93.25 100 ASP A C 1
ATOM 795 O O . ASP A 1 100 ? -0.946 -21.875 -2.801 1 93.25 100 ASP A O 1
ATOM 799 N N . TYR A 1 101 ? -1.577 -19.734 -2.98 1 97.31 101 TYR A N 1
ATOM 800 C CA . TYR A 1 101 ? -0.794 -19.328 -1.818 1 97.31 101 TYR A CA 1
A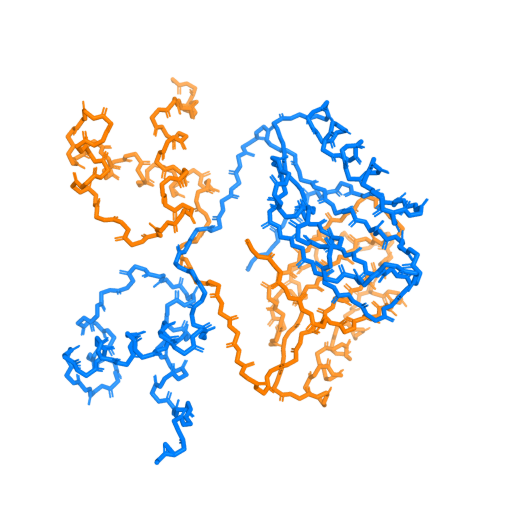TOM 801 C C . TYR A 1 101 ? -1.699 -18.812 -0.705 1 97.31 101 TYR A C 1
ATOM 803 O O . TYR A 1 101 ? -2.686 -18.109 -0.967 1 97.31 101 TYR A O 1
ATOM 811 N N . ASP A 1 102 ? -1.335 -19.109 0.465 1 98.56 102 ASP A N 1
ATOM 812 C CA . ASP A 1 102 ? -2.162 -18.75 1.613 1 98.56 102 ASP A CA 1
ATOM 813 C C . ASP A 1 102 ? -1.907 -17.312 2.047 1 98.56 102 ASP A C 1
ATOM 815 O O . ASP A 1 102 ? -2.797 -16.656 2.592 1 98.56 102 ASP A O 1
ATOM 819 N N . ILE A 1 103 ? -0.664 -16.953 1.865 1 9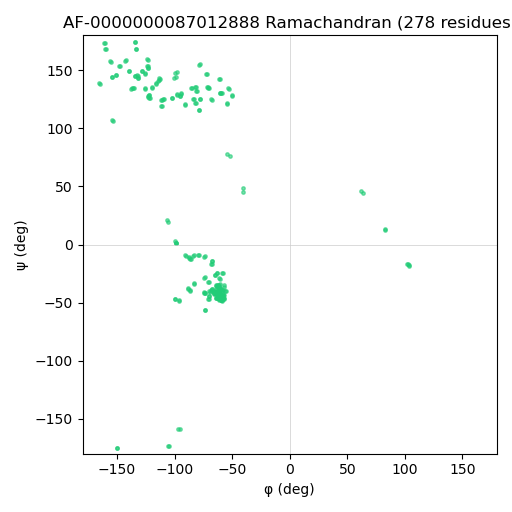8.75 103 ILE A N 1
ATOM 820 C CA . ILE A 1 103 ? -0.232 -15.625 2.275 1 98.75 103 ILE A CA 1
ATOM 821 C C . ILE A 1 103 ? 0.634 -15 1.183 1 98.75 103 ILE A C 1
ATOM 823 O O . ILE A 1 103 ? 1.487 -15.68 0.599 1 98.75 103 ILE A O 1
ATOM 827 N N . ILE A 1 104 ? 0.385 -13.766 0.883 1 98.75 104 ILE A N 1
ATOM 828 C CA . ILE A 1 104 ? 1.25 -12.961 0.028 1 98.75 104 ILE A CA 1
ATOM 829 C C . ILE A 1 104 ? 1.704 -11.711 0.78 1 98.75 104 ILE A C 1
ATOM 831 O O . ILE A 1 104 ? 0.884 -10.992 1.358 1 98.75 104 ILE A O 1
ATOM 835 N N . THR A 1 105 ? 3.002 -11.461 0.81 1 98.75 105 THR A N 1
ATOM 836 C CA . THR A 1 105 ? 3.51 -10.352 1.608 1 98.75 105 THR A CA 1
ATOM 837 C C . THR A 1 105 ? 4.484 -9.5 0.797 1 98.75 105 THR A C 1
ATOM 839 O O . THR A 1 105 ? 5.199 -10.016 -0.065 1 98.75 105 THR A O 1
ATOM 842 N N . ILE A 1 106 ? 4.422 -8.234 1.037 1 98.44 106 ILE A N 1
ATOM 843 C CA . ILE A 1 106 ? 5.367 -7.289 0.458 1 98.44 106 ILE A CA 1
ATOM 844 C C . ILE A 1 106 ? 6.504 -7.027 1.443 1 98.44 106 ILE A C 1
ATOM 846 O O . ILE A 1 106 ? 6.266 -6.695 2.605 1 98.44 106 ILE A O 1
ATOM 850 N N . VAL A 1 107 ? 7.75 -7.195 0.937 1 98.44 107 VAL A N 1
ATOM 851 C CA . VAL A 1 107 ? 8.914 -6.957 1.776 1 98.44 107 VAL A CA 1
ATOM 852 C C . VAL A 1 107 ? 9.812 -5.906 1.125 1 98.44 107 VAL A C 1
ATOM 854 O O . VAL A 1 107 ? 9.789 -5.734 -0.096 1 98.44 107 VAL A O 1
ATOM 857 N N . ARG A 1 108 ? 10.516 -5.223 1.95 1 97.19 108 ARG A N 1
ATOM 858 C CA . ARG A 1 108 ? 11.453 -4.211 1.459 1 97.19 108 ARG A CA 1
ATOM 859 C C . ARG A 1 108 ? 12.758 -4.238 2.248 1 97.19 108 ARG A C 1
ATOM 861 O O . ARG A 1 108 ? 12.766 -4.594 3.428 1 97.19 108 ARG A O 1
ATOM 868 N N . GLY A 1 109 ? 13.828 -3.895 1.607 1 95.69 109 GLY A N 1
ATOM 869 C CA . GLY A 1 109 ? 15.172 -3.814 2.172 1 95.69 109 GLY A CA 1
ATOM 870 C C . GLY A 1 109 ? 16.109 -2.949 1.356 1 95.69 109 GLY A C 1
ATOM 871 O O . GLY A 1 109 ? 15.836 -2.654 0.191 1 95.69 109 GLY A O 1
ATOM 872 N N . ILE A 1 110 ? 17.25 -2.637 1.932 1 91.69 110 ILE A N 1
ATOM 873 C CA . ILE A 1 110 ? 18.172 -1.706 1.288 1 91.69 110 ILE A CA 1
ATOM 874 C C . ILE A 1 110 ? 19.094 -2.465 0.332 1 91.69 110 ILE A C 1
ATOM 876 O O . ILE A 1 110 ? 19.859 -1.855 -0.417 1 91.69 110 ILE A O 1
ATOM 880 N N . ASN A 1 111 ? 19.047 -3.795 0.424 1 92.69 111 ASN A N 1
ATOM 881 C CA . ASN A 1 111 ? 19.812 -4.641 -0.491 1 92.69 111 ASN A CA 1
ATOM 882 C C . ASN A 1 111 ? 19.266 -6.066 -0.516 1 92.69 111 ASN A C 1
ATOM 884 O O . ASN A 1 111 ? 18.344 -6.395 0.225 1 92.69 111 ASN A O 1
ATOM 888 N N . ILE A 1 112 ? 19.797 -6.832 -1.39 1 95.19 112 ILE A N 1
ATOM 889 C CA . ILE A 1 112 ? 19.328 -8.195 -1.599 1 95.19 112 ILE A CA 1
ATOM 890 C C . ILE A 1 112 ? 19.547 -9.016 -0.332 1 95.19 112 ILE A C 1
ATOM 892 O O . ILE A 1 112 ? 18.734 -9.875 0.011 1 95.19 112 ILE A O 1
ATOM 896 N N . ALA A 1 113 ? 20.641 -8.719 0.352 1 96.56 113 ALA A N 1
ATOM 897 C CA . ALA A 1 113 ? 20.938 -9.453 1.575 1 96.56 113 ALA A CA 1
ATOM 898 C C . ALA A 1 113 ? 19.844 -9.266 2.617 1 96.56 113 ALA A C 1
ATOM 900 O O . ALA A 1 113 ? 19.438 -10.219 3.287 1 96.56 113 ALA A O 1
ATOM 901 N N . GLU A 1 114 ? 19.344 -8.102 2.742 1 96.38 114 GLU A N 1
ATOM 902 C CA . GLU A 1 114 ? 18.266 -7.824 3.688 1 96.38 114 GLU A CA 1
ATOM 903 C C . GLU A 1 114 ? 16.969 -8.523 3.273 1 96.38 114 GLU A C 1
ATOM 905 O O . GLU A 1 114 ? 16.234 -9.023 4.121 1 96.38 114 GLU A O 1
ATOM 910 N N . ILE A 1 115 ? 16.719 -8.547 1.977 1 98 115 ILE A N 1
ATOM 911 C CA . ILE A 1 115 ? 15.539 -9.242 1.47 1 98 115 ILE A CA 1
ATOM 912 C C . ILE A 1 115 ? 15.633 -10.727 1.815 1 98 115 ILE A C 1
ATOM 914 O O . ILE A 1 115 ? 14.672 -11.305 2.338 1 98 115 ILE A O 1
ATOM 918 N N . ASN A 1 116 ? 16.781 -11.242 1.529 1 97.88 116 ASN A N 1
ATOM 919 C CA . ASN A 1 116 ? 16.984 -12.656 1.817 1 97.88 116 ASN A CA 1
ATOM 920 C C . ASN A 1 116 ? 16.812 -12.961 3.303 1 97.88 116 ASN A C 1
ATOM 922 O O . ASN A 1 116 ? 16.219 -13.977 3.666 1 97.88 116 ASN A O 1
ATOM 926 N N . LYS A 1 117 ? 17.359 -12.117 4.121 1 98.44 117 LYS A N 1
ATOM 927 C CA . LYS A 1 117 ? 17.203 -12.281 5.562 1 98.44 117 LYS A CA 1
ATOM 928 C C . LYS A 1 117 ? 15.727 -12.297 5.957 1 98.44 117 LYS A C 1
ATOM 930 O O . LYS A 1 117 ? 15.305 -13.133 6.758 1 98.44 117 LYS A O 1
ATOM 935 N N . THR A 1 118 ? 14.969 -11.391 5.453 1 98.69 118 THR A N 1
ATOM 936 C CA . THR A 1 118 ? 13.539 -11.328 5.73 1 98.69 118 THR A CA 1
ATOM 937 C C . THR A 1 118 ? 12.844 -12.609 5.281 1 98.69 118 THR A C 1
ATOM 939 O O . THR A 1 118 ? 12.023 -13.172 6.016 1 98.69 118 THR A O 1
ATOM 942 N N . ILE A 1 119 ? 13.172 -13.07 4.086 1 98.62 119 ILE A N 1
ATOM 943 C CA . ILE A 1 119 ? 12.578 -14.289 3.541 1 98.62 119 ILE A CA 1
ATOM 944 C C . ILE A 1 119 ? 12.922 -15.477 4.438 1 98.62 119 ILE A C 1
ATOM 946 O O . ILE A 1 119 ? 12.062 -16.312 4.73 1 98.62 119 ILE A O 1
ATOM 950 N N . ASP A 1 120 ? 14.195 -15.516 4.855 1 98.62 120 ASP A N 1
ATOM 951 C CA . ASP A 1 120 ? 14.625 -16.594 5.746 1 98.62 120 ASP A CA 1
ATOM 952 C C . ASP A 1 120 ? 13.82 -16.578 7.047 1 98.62 120 ASP A C 1
ATOM 954 O O . ASP A 1 120 ? 13.445 -17.641 7.551 1 98.62 120 ASP A O 1
ATOM 958 N N . GLU A 1 121 ? 13.633 -15.453 7.578 1 98.81 121 GLU A N 1
ATOM 959 C CA . GLU A 1 121 ? 12.836 -15.336 8.797 1 98.81 121 GLU A CA 1
ATOM 960 C C . GLU A 1 121 ? 11.406 -15.812 8.578 1 98.81 121 GLU A C 1
ATOM 962 O O . GLU A 1 121 ? 10.836 -16.5 9.43 1 98.81 121 GLU A O 1
ATOM 967 N N . ILE A 1 122 ? 10.805 -15.492 7.473 1 98.81 122 ILE A N 1
ATOM 968 C CA . ILE A 1 122 ? 9.461 -15.945 7.137 1 98.81 122 ILE A CA 1
ATOM 969 C C . ILE A 1 122 ? 9.438 -17.469 7.047 1 98.81 122 ILE A C 1
ATOM 971 O O . ILE A 1 122 ? 8.555 -18.125 7.617 1 98.81 122 ILE A O 1
ATOM 975 N N . ARG A 1 123 ? 10.406 -18 6.371 1 98.56 123 ARG A N 1
ATOM 976 C CA . ARG A 1 123 ? 10.484 -19.438 6.156 1 98.56 123 ARG A CA 1
ATOM 977 C C . ARG A 1 123 ? 10.648 -20.172 7.48 1 98.56 123 ARG A C 1
ATOM 979 O O . ARG A 1 123 ? 10.258 -21.344 7.594 1 98.56 123 ARG A O 1
ATOM 986 N N . SER A 1 124 ? 11.18 -19.5 8.477 1 98.56 124 SER A N 1
ATOM 987 C CA . SER A 1 124 ? 11.477 -20.141 9.75 1 98.56 124 SER A CA 1
ATOM 988 C C . SER A 1 124 ? 10.25 -20.188 10.648 1 98.56 124 SER A C 1
ATOM 990 O O . SER A 1 124 ? 10.258 -20.844 11.695 1 98.56 124 SER A O 1
ATOM 992 N N . ILE A 1 125 ? 9.211 -19.531 10.297 1 98.69 125 ILE A N 1
ATOM 993 C CA . ILE A 1 125 ? 7.992 -19.516 11.102 1 98.69 125 ILE A CA 1
ATOM 994 C C . ILE A 1 125 ? 7.305 -20.875 11.047 1 98.69 125 ILE A C 1
ATOM 996 O O . ILE A 1 125 ? 7.125 -21.438 9.961 1 98.69 125 ILE A O 1
ATOM 1000 N N . GLN A 1 126 ? 6.891 -21.328 12.18 1 98.25 126 GLN A N 1
ATOM 1001 C CA . GLN A 1 126 ? 6.137 -22.578 12.219 1 98.25 126 GLN A CA 1
ATOM 1002 C C . GLN A 1 126 ? 4.867 -22.484 11.367 1 98.25 126 GLN A C 1
ATOM 1004 O O . GLN A 1 126 ? 4.113 -21.5 11.484 1 98.25 126 GLN A O 1
ATOM 1009 N N . GLY A 1 127 ? 4.656 -23.484 10.492 1 98.31 127 GLY A N 1
ATOM 1010 C CA . GLY A 1 127 ? 3.459 -23.516 9.672 1 98.31 127 GLY A CA 1
ATOM 1011 C C . GLY A 1 127 ? 3.715 -23.109 8.234 1 98.31 127 GLY A C 1
ATOM 1012 O O . GLY A 1 127 ? 2.885 -23.359 7.355 1 98.31 127 GLY A O 1
ATOM 1013 N N . VAL A 1 128 ? 4.859 -22.438 8.039 1 98.75 128 VAL A N 1
ATOM 1014 C CA . VAL A 1 128 ? 5.238 -22.109 6.668 1 98.75 128 VAL A CA 1
ATOM 1015 C C . VAL A 1 128 ? 5.816 -23.359 5.984 1 98.75 128 VAL A C 1
ATOM 1017 O O . VAL A 1 128 ? 6.766 -23.969 6.492 1 98.75 128 VAL A O 1
ATOM 1020 N N . ILE A 1 129 ? 5.25 -23.672 4.891 1 98.62 129 ILE A N 1
ATOM 1021 C CA . ILE A 1 129 ? 5.656 -24.859 4.172 1 98.62 129 ILE A CA 1
ATOM 1022 C C . ILE A 1 129 ? 6.66 -24.5 3.082 1 98.62 129 ILE A C 1
ATOM 1024 O O . ILE A 1 129 ? 7.688 -25.156 2.928 1 98.62 129 ILE A O 1
ATOM 1028 N N . SER A 1 130 ? 6.391 -23.516 2.293 1 98.31 130 SER A N 1
ATOM 1029 C CA . SER A 1 130 ? 7.273 -23.062 1.218 1 98.31 130 SER A CA 1
ATOM 1030 C C . SER A 1 130 ? 7.031 -21.609 0.874 1 98.31 130 SER A C 1
ATOM 1032 O O . SER A 1 130 ? 5.988 -21.047 1.218 1 98.31 130 SER A O 1
ATOM 1034 N N . THR A 1 131 ? 7.984 -21.047 0.323 1 98.12 131 THR A N 1
ATOM 1035 C CA . THR A 1 131 ? 7.883 -19.672 -0.16 1 98.12 131 THR A CA 1
ATOM 1036 C C . THR A 1 131 ? 8.406 -19.562 -1.588 1 98.12 131 THR A C 1
ATOM 1038 O O . THR A 1 131 ? 9.312 -20.297 -1.981 1 98.12 131 THR A O 1
ATOM 1041 N N . THR A 1 132 ? 7.812 -18.734 -2.318 1 97.44 132 THR A N 1
ATOM 1042 C CA . THR A 1 132 ? 8.297 -18.234 -3.602 1 97.44 132 THR A CA 1
ATOM 1043 C C . THR A 1 132 ? 8.344 -16.719 -3.615 1 97.44 132 THR A C 1
ATOM 1045 O O . THR A 1 132 ? 7.414 -16.047 -3.141 1 97.44 132 THR A O 1
ATOM 1048 N N . SER A 1 133 ? 9.461 -16.203 -4.113 1 97.69 133 SER A N 1
ATOM 1049 C CA . SER A 1 133 ? 9.578 -14.75 -4.062 1 97.69 133 SER A CA 1
ATOM 1050 C C . SER A 1 133 ? 9.938 -14.172 -5.43 1 97.69 133 SER A C 1
ATOM 1052 O O . SER A 1 133 ? 10.539 -14.859 -6.258 1 97.69 133 SER A O 1
ATOM 1054 N N . THR A 1 134 ? 9.492 -12.992 -5.691 1 98 134 THR A N 1
ATOM 1055 C CA . THR A 1 134 ? 9.836 -12.242 -6.895 1 98 134 THR A CA 1
ATOM 1056 C C . THR A 1 134 ? 10.18 -10.797 -6.547 1 98 134 THR A C 1
ATOM 1058 O O . THR A 1 134 ? 9.578 -10.203 -5.648 1 98 134 THR A O 1
ATOM 1061 N N . ILE A 1 135 ? 11.164 -10.258 -7.316 1 97.94 135 ILE A N 1
ATOM 1062 C CA . ILE A 1 135 ? 11.578 -8.883 -7.09 1 97.94 135 ILE A CA 1
ATOM 1063 C C . ILE A 1 135 ? 10.609 -7.93 -7.777 1 97.94 135 ILE A C 1
ATOM 1065 O O . ILE A 1 135 ? 10.188 -8.172 -8.914 1 97.94 135 ILE A O 1
ATOM 1069 N N . ILE A 1 136 ? 10.227 -6.887 -7.07 1 98.06 136 ILE A N 1
ATOM 1070 C CA . ILE A 1 136 ? 9.445 -5.812 -7.668 1 98.06 136 ILE A CA 1
ATOM 1071 C C . ILE A 1 136 ? 10.367 -4.859 -8.422 1 98.06 136 ILE A C 1
ATOM 1073 O O . ILE A 1 136 ? 11.281 -4.27 -7.832 1 98.06 136 ILE A O 1
ATOM 1077 N N . LEU A 1 137 ? 10.109 -4.73 -9.633 1 96.62 137 LEU A N 1
ATOM 1078 C CA . LEU A 1 137 ? 10.945 -3.883 -10.477 1 96.62 137 LEU A CA 1
ATOM 1079 C C . LEU A 1 137 ? 10.445 -2.439 -10.453 1 96.62 137 LEU A C 1
ATOM 1081 O O . LEU A 1 137 ? 11.242 -1.504 -10.523 1 96.62 137 LEU A O 1
ATOM 1085 N N . ARG A 1 138 ? 9.227 -2.33 -10.422 1 96.06 138 ARG A N 1
ATOM 1086 C CA . ARG A 1 138 ? 8.57 -1.025 -10.461 1 96.06 138 ARG A CA 1
ATOM 1087 C C . ARG A 1 138 ? 7.199 -1.079 -9.797 1 96.06 138 ARG A C 1
ATOM 1089 O O . ARG A 1 138 ? 6.504 -2.094 -9.875 1 96.06 138 ARG A O 1
ATOM 1096 N N . THR A 1 139 ? 6.863 -0.012 -9.141 1 96.62 139 THR A N 1
ATOM 1097 C CA . THR A 1 139 ? 5.547 0.125 -8.531 1 96.62 139 THR A CA 1
ATOM 1098 C C . THR A 1 139 ? 4.805 1.327 -9.109 1 96.62 139 THR A C 1
ATOM 1100 O O . THR A 1 139 ? 5.395 2.395 -9.297 1 96.62 139 THR A O 1
ATOM 1103 N N . TRP A 1 140 ? 3.52 1.052 -9.414 1 94.88 140 TRP A N 1
ATOM 1104 C CA . TRP A 1 140 ? 2.645 2.121 -9.883 1 94.88 140 TRP A CA 1
ATOM 1105 C C . TRP A 1 140 ? 1.506 2.363 -8.898 1 94.88 140 TRP A C 1
ATOM 1107 O O . TRP A 1 140 ? 0.907 1.416 -8.383 1 94.88 140 TRP A O 1
ATOM 1117 N N . TYR A 1 141 ? 1.237 3.715 -8.711 1 88.94 141 TYR A N 1
ATOM 1118 C CA . TYR A 1 141 ? 0.197 4.098 -7.766 1 88.94 141 TYR A CA 1
ATOM 1119 C C . TYR A 1 141 ? -0.877 4.938 -8.445 1 88.94 141 TYR A C 1
ATOM 1121 O O . TYR A 1 141 ? -0.595 5.656 -9.406 1 88.94 141 TYR A O 1
ATOM 1129 N N . MET B 1 1 ? 26.281 18.562 -5.484 1 35.78 1 MET B N 1
ATOM 1130 C CA . MET B 1 1 ? 26.203 17.969 -4.148 1 35.78 1 MET B CA 1
ATOM 1131 C C . MET B 1 1 ? 25.281 16.766 -4.133 1 35.78 1 MET B C 1
ATOM 1133 O O . MET B 1 1 ? 24.109 16.859 -4.527 1 35.78 1 MET B O 1
ATOM 1137 N N . SER B 1 2 ? 25.562 15.641 -4.332 1 47 2 SER B N 1
ATOM 1138 C CA . SER B 1 2 ? 24.922 14.375 -4.672 1 47 2 SER B CA 1
ATOM 1139 C C . SER B 1 2 ? 23.766 14.062 -3.719 1 47 2 SER B C 1
ATOM 1141 O O . SER B 1 2 ? 23.969 13.938 -2.51 1 47 2 SER B O 1
ATOM 1143 N N . SER B 1 3 ? 22.578 14.664 -3.801 1 57.34 3 SER B N 1
ATOM 1144 C CA . SER B 1 3 ? 21.344 14.898 -3.055 1 57.34 3 SER B CA 1
ATOM 1145 C C . SER B 1 3 ? 20.906 13.648 -2.305 1 57.34 3 SER B C 1
ATOM 1147 O O . SER B 1 3 ? 19.969 12.977 -2.721 1 57.34 3 SER B O 1
ATOM 1149 N N . LYS B 1 4 ? 21.922 13.055 -1.578 1 73.56 4 LYS B N 1
ATOM 1150 C CA . LYS B 1 4 ? 21.906 11.789 -0.844 1 73.56 4 LYS B CA 1
ATOM 1151 C C . LYS B 1 4 ? 20.969 11.875 0.366 1 73.56 4 LYS B C 1
ATOM 1153 O O . LYS B 1 4 ? 21 12.859 1.105 1 73.56 4 LYS B O 1
ATOM 1158 N N . ILE B 1 5 ? 20.016 11.055 0.525 1 88.81 5 ILE B N 1
ATOM 1159 C CA . ILE B 1 5 ? 19.141 10.859 1.684 1 88.81 5 ILE B CA 1
ATOM 1160 C C . ILE B 1 5 ? 20 10.609 2.926 1 88.81 5 ILE B C 1
ATOM 1162 O O . ILE B 1 5 ? 20.922 9.797 2.895 1 88.81 5 ILE B O 1
ATOM 1166 N N . ASP B 1 6 ? 19.828 11.477 3.961 1 92.56 6 ASP B N 1
ATOM 1167 C CA . ASP B 1 6 ? 20.594 11.266 5.188 1 92.56 6 ASP B CA 1
ATOM 1168 C C . ASP B 1 6 ? 19.703 10.719 6.301 1 92.56 6 ASP B C 1
ATOM 1170 O O . ASP B 1 6 ? 18.547 10.352 6.059 1 92.56 6 ASP B O 1
ATOM 1174 N N . ASN B 1 7 ? 20.281 10.625 7.461 1 93.88 7 ASN B N 1
ATOM 1175 C CA . ASN B 1 7 ? 19.594 10.008 8.586 1 93.88 7 ASN B CA 1
ATOM 1176 C C . ASN B 1 7 ? 18.328 10.773 8.961 1 93.88 7 ASN B C 1
ATOM 1178 O O . ASN B 1 7 ? 17.328 10.172 9.336 1 93.88 7 ASN B O 1
ATOM 1182 N N . ASN B 1 8 ? 18.438 12.07 8.906 1 96.12 8 ASN B N 1
ATOM 1183 C CA . ASN B 1 8 ? 17.25 12.867 9.195 1 96.12 8 ASN B CA 1
ATOM 1184 C C . ASN B 1 8 ? 16.125 12.586 8.211 1 96.12 8 ASN B C 1
ATOM 1186 O O . ASN B 1 8 ? 14.961 12.477 8.602 1 96.12 8 ASN B O 1
ATOM 1190 N N . ASP B 1 9 ? 16.5 12.492 6.93 1 96.62 9 ASP B N 1
ATOM 1191 C CA . ASP B 1 9 ? 15.508 12.156 5.914 1 96.62 9 ASP B CA 1
ATOM 1192 C C . ASP B 1 9 ? 14.828 10.828 6.219 1 96.62 9 ASP B C 1
ATOM 1194 O O . ASP B 1 9 ? 13.609 10.703 6.109 1 96.62 9 ASP B O 1
ATOM 1198 N N . LEU B 1 10 ? 15.672 9.867 6.629 1 95 10 LEU B N 1
ATOM 1199 C CA . LEU B 1 10 ? 15.148 8.539 6.926 1 95 10 LEU B CA 1
ATOM 1200 C C . LEU B 1 10 ? 14.211 8.578 8.125 1 95 10 LEU B C 1
ATOM 1202 O O . LEU B 1 10 ? 13.172 7.91 8.125 1 95 10 LEU B O 1
ATOM 1206 N N . LYS B 1 11 ? 14.531 9.273 9.086 1 97.12 11 LYS B N 1
ATOM 1207 C CA . LYS B 1 11 ? 13.688 9.406 10.273 1 97.12 11 LYS B CA 1
ATOM 1208 C C . LYS B 1 11 ? 12.367 10.094 9.938 1 97.12 11 LYS B C 1
ATOM 1210 O O . LYS B 1 11 ? 11.312 9.719 10.461 1 97.12 11 LYS B O 1
ATOM 1215 N N . ILE B 1 12 ? 12.453 11.094 9.109 1 98.38 12 ILE B N 1
ATOM 1216 C CA . ILE B 1 12 ? 11.25 11.781 8.648 1 98.38 12 ILE B CA 1
ATOM 1217 C C . ILE B 1 12 ? 10.328 10.781 7.945 1 98.38 12 ILE B C 1
ATOM 1219 O O . ILE B 1 12 ? 9.133 10.727 8.227 1 98.38 12 ILE B O 1
ATOM 1223 N N . LEU B 1 13 ? 10.906 10 7.082 1 97.44 13 LEU B N 1
ATOM 1224 C CA . LEU B 1 13 ? 10.133 9 6.355 1 97.44 13 LEU B CA 1
ATOM 1225 C C . LEU B 1 13 ? 9.492 8 7.312 1 97.44 13 LEU B C 1
ATOM 1227 O O . LEU B 1 13 ? 8.32 7.652 7.16 1 97.44 13 LEU B O 1
ATOM 1231 N N . GLU B 1 14 ? 10.25 7.594 8.25 1 96.5 14 GLU B N 1
ATOM 1232 C CA . GLU B 1 14 ? 9.75 6.637 9.234 1 96.5 14 GLU B CA 1
ATOM 1233 C C . GLU B 1 14 ? 8.578 7.219 10.016 1 96.5 14 GLU B C 1
ATOM 1235 O O . GLU B 1 14 ? 7.57 6.539 10.234 1 96.5 14 GLU B O 1
ATOM 1240 N N . THR B 1 15 ? 8.727 8.438 10.43 1 98.25 15 THR B N 1
ATOM 1241 C CA . THR B 1 15 ? 7.691 9.109 11.203 1 98.25 15 THR B CA 1
ATOM 1242 C C . THR B 1 15 ? 6.414 9.258 10.383 1 98.25 15 THR B C 1
ATOM 1244 O O . THR B 1 15 ? 5.32 8.93 10.852 1 98.25 15 THR B O 1
ATOM 1247 N N . LEU B 1 16 ? 6.562 9.688 9.172 1 98.5 16 LEU B N 1
ATOM 1248 C CA . LEU B 1 16 ? 5.406 9.922 8.312 1 98.5 16 LEU B CA 1
ATOM 1249 C C . LEU B 1 16 ? 4.75 8.609 7.902 1 98.5 16 LEU B C 1
ATOM 1251 O O . LEU B 1 16 ? 3.535 8.547 7.711 1 98.5 16 LEU B O 1
ATOM 1255 N N . LYS B 1 17 ? 5.57 7.582 7.762 1 97.31 17 LYS B N 1
ATOM 1256 C CA . LYS B 1 17 ? 5.02 6.258 7.477 1 97.31 17 LYS B CA 1
ATOM 1257 C C . LYS B 1 17 ? 4.098 5.797 8.602 1 97.31 17 LYS B C 1
ATOM 1259 O O . LYS B 1 17 ? 3.059 5.184 8.344 1 97.31 17 LYS B O 1
ATOM 1264 N N . LYS B 1 18 ? 4.492 6.145 9.781 1 96.75 18 LYS B N 1
ATOM 1265 C CA . LYS B 1 18 ? 3.691 5.773 10.945 1 96.75 18 LYS B CA 1
ATOM 1266 C C . LYS B 1 18 ? 2.43 6.629 11.039 1 96.75 18 LYS B C 1
ATOM 1268 O O . LYS B 1 18 ? 1.363 6.133 11.406 1 96.75 18 LYS B O 1
ATOM 1273 N N . ASN B 1 19 ? 2.645 7.852 10.766 1 98.31 19 ASN B N 1
ATOM 1274 C CA . ASN B 1 19 ? 1.528 8.789 10.727 1 98.31 19 ASN B CA 1
ATOM 1275 C C . ASN B 1 19 ? 1.826 9.977 9.812 1 98.31 19 ASN B C 1
ATOM 1277 O O . ASN B 1 19 ? 2.518 10.914 10.211 1 98.31 19 ASN B O 1
ATOM 1281 N N . ALA B 1 20 ? 1.186 9.969 8.695 1 98.56 20 ALA B N 1
ATOM 1282 C CA . ALA B 1 20 ? 1.441 10.977 7.668 1 98.56 20 ALA B CA 1
ATOM 1283 C C . ALA B 1 20 ? 0.984 12.352 8.125 1 98.56 20 ALA B C 1
ATOM 1285 O O . ALA B 1 20 ? 1.354 13.367 7.527 1 98.56 20 ALA B O 1
ATOM 1286 N N . ARG B 1 21 ? 0.215 12.414 9.148 1 98.06 21 ARG B N 1
ATOM 1287 C CA . ARG B 1 21 ? -0.338 13.688 9.594 1 98.06 21 ARG B CA 1
ATOM 1288 C C . ARG B 1 21 ? 0.465 14.258 10.758 1 98.06 21 ARG B C 1
ATOM 1290 O O . ARG B 1 21 ? 0.107 15.297 11.32 1 98.06 21 ARG B O 1
ATOM 1297 N N . THR B 1 22 ? 1.484 13.57 11.148 1 98.31 22 THR B N 1
ATOM 1298 C CA . THR B 1 22 ? 2.303 14.109 12.234 1 98.31 22 THR B CA 1
ATOM 1299 C C . THR B 1 22 ? 2.697 15.555 11.945 1 98.31 22 THR B C 1
ATOM 1301 O O . THR B 1 22 ? 3.213 15.859 10.867 1 98.31 22 THR B O 1
ATOM 1304 N N . PRO B 1 23 ? 2.445 16.391 12.906 1 98 23 PRO B N 1
ATOM 1305 C CA . PRO B 1 23 ? 2.834 17.797 12.703 1 98 23 PRO B CA 1
ATOM 1306 C C . PRO B 1 23 ? 4.336 17.969 12.508 1 98 23 PRO B C 1
ATOM 1308 O O . PRO B 1 23 ? 5.133 17.312 13.18 1 98 23 PRO B O 1
ATOM 1311 N N . TYR B 1 24 ? 4.652 18.906 11.602 1 98 24 TYR B N 1
ATOM 1312 C CA . TYR B 1 24 ? 6.066 19.125 11.312 1 98 24 TYR B CA 1
ATOM 1313 C C . TYR B 1 24 ? 6.789 19.672 12.539 1 98 24 TYR B C 1
ATOM 1315 O O . TYR B 1 24 ? 7.98 19.406 12.734 1 98 24 TYR B O 1
ATOM 1323 N N . THR B 1 25 ? 6.066 20.328 13.391 1 98.12 25 THR B N 1
ATOM 1324 C CA . THR B 1 25 ? 6.656 20.844 14.617 1 98.12 25 THR B CA 1
ATOM 1325 C C . THR B 1 25 ? 7.105 19.703 15.523 1 98.12 25 THR B C 1
ATOM 1327 O O . THR B 1 25 ? 8.156 19.781 16.156 1 98.12 25 THR B O 1
ATOM 1330 N N . LEU B 1 26 ? 6.352 18.688 15.625 1 98.44 26 LEU B N 1
ATOM 1331 C CA . LEU B 1 26 ? 6.707 17.531 16.453 1 98.44 26 LEU B CA 1
ATOM 1332 C C . LEU B 1 26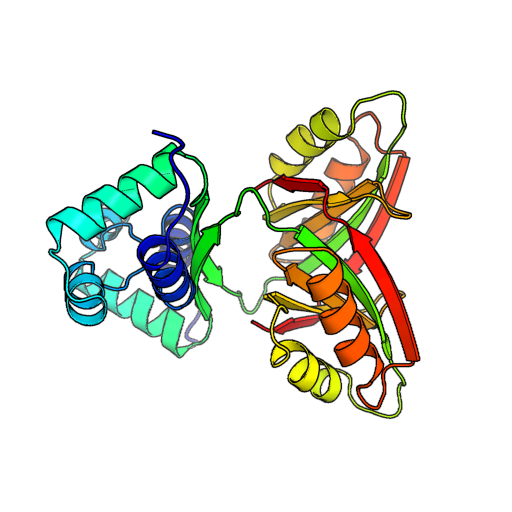 ? 7.883 16.781 15.844 1 98.44 26 LEU B C 1
ATOM 1334 O O . LEU B 1 26 ? 8.773 16.312 16.562 1 98.44 26 LEU B O 1
ATOM 1338 N N . ILE B 1 27 ? 7.879 16.641 14.539 1 98.56 27 ILE B N 1
ATOM 1339 C CA . ILE B 1 27 ? 9 15.992 13.852 1 98.56 27 ILE B CA 1
ATOM 1340 C C . ILE B 1 27 ? 10.281 16.781 14.133 1 98.56 27 ILE B C 1
ATOM 1342 O O . ILE B 1 27 ? 11.328 16.188 14.414 1 98.56 27 ILE B O 1
ATOM 1346 N N . ALA B 1 28 ? 10.164 18.062 14.055 1 98.44 28 ALA B N 1
ATOM 1347 C CA . ALA B 1 28 ? 11.289 18.953 14.312 1 98.44 28 ALA B CA 1
ATOM 1348 C C . ALA B 1 28 ? 11.844 18.75 15.719 1 98.44 28 ALA B C 1
ATOM 1350 O O . ALA B 1 28 ? 13.062 18.641 15.898 1 98.44 28 ALA B O 1
ATOM 1351 N N . LYS B 1 29 ? 10.961 18.734 16.672 1 98.44 29 LYS B N 1
ATOM 1352 C CA . LYS B 1 29 ? 11.352 18.516 18.062 1 98.44 29 LYS B CA 1
ATOM 1353 C C . LYS B 1 29 ? 12.086 17.188 18.234 1 98.44 29 LYS B C 1
ATOM 1355 O O . LYS B 1 29 ? 13.148 17.141 18.859 1 98.44 29 LYS B O 1
ATOM 1360 N N . ASP B 1 30 ? 11.586 16.141 17.672 1 97.56 30 ASP B N 1
ATOM 1361 C CA . ASP B 1 30 ? 12.164 14.805 17.797 1 97.56 30 ASP B CA 1
ATOM 1362 C C . ASP B 1 30 ? 13.555 14.75 17.172 1 97.56 30 ASP B C 1
ATOM 1364 O O . ASP B 1 30 ? 14.438 14.055 17.688 1 97.56 30 ASP B O 1
ATOM 1368 N N . LEU B 1 31 ? 13.766 15.43 16.062 1 97.88 31 LEU B N 1
ATOM 1369 C CA . LEU B 1 31 ? 15.016 15.383 15.32 1 97.88 31 LEU B CA 1
ATOM 1370 C C . LEU B 1 31 ? 15.977 16.469 15.797 1 97.88 31 LEU B C 1
ATOM 1372 O O . LEU B 1 31 ? 17.125 16.516 15.375 1 97.88 31 LEU B O 1
ATOM 1376 N N . LYS B 1 32 ? 15.453 17.344 16.609 1 97.94 32 LYS B N 1
ATOM 1377 C CA . LYS B 1 32 ? 16.25 18.453 17.125 1 97.94 32 LYS B CA 1
ATOM 1378 C C . LYS B 1 32 ? 16.703 19.375 15.992 1 97.94 32 LYS B C 1
ATOM 1380 O O . LYS B 1 32 ? 17.875 19.734 15.914 1 97.94 32 LYS B O 1
ATOM 1385 N N . ILE B 1 33 ? 15.805 19.703 15.078 1 97.94 33 ILE B N 1
ATOM 1386 C CA . ILE B 1 33 ? 16.016 20.672 14.008 1 97.94 33 ILE B CA 1
ATOM 1387 C C . ILE B 1 33 ? 14.797 21.609 13.922 1 97.94 33 ILE B C 1
ATOM 1389 O O . ILE B 1 33 ? 13.828 21.438 14.656 1 97.94 33 ILE B O 1
ATOM 1393 N N . SER B 1 34 ? 14.922 22.625 13.055 1 97.94 34 SER B N 1
ATOM 1394 C CA . SER B 1 34 ? 13.836 23.594 12.945 1 97.94 34 SER B CA 1
ATOM 1395 C C . SER B 1 34 ? 12.688 23.047 12.109 1 97.94 34 SER B C 1
ATOM 1397 O O . SER B 1 34 ? 12.883 22.156 11.281 1 97.94 34 SER B O 1
ATOM 1399 N N . GLU B 1 35 ? 11.539 23.578 12.375 1 98.12 35 GLU B N 1
ATOM 1400 C CA . GLU B 1 35 ? 10.391 23.234 11.539 1 98.12 35 GLU B CA 1
ATOM 1401 C C . GLU B 1 35 ? 10.641 23.578 10.078 1 98.12 35 GLU B C 1
ATOM 1403 O O . GLU B 1 35 ? 10.234 22.844 9.18 1 98.12 35 GLU B O 1
ATOM 1408 N N . ALA B 1 36 ? 11.281 24.703 9.828 1 98.25 36 ALA B N 1
ATOM 1409 C CA . ALA B 1 36 ? 11.617 25.125 8.469 1 98.25 36 ALA B CA 1
ATOM 1410 C C . ALA B 1 36 ? 12.5 24.094 7.773 1 98.25 36 ALA B C 1
ATOM 1412 O O . ALA B 1 36 ? 12.32 23.812 6.586 1 98.25 36 ALA B O 1
ATOM 1413 N N . ALA B 1 37 ? 13.414 23.547 8.469 1 98.06 37 ALA B N 1
ATOM 1414 C CA . ALA B 1 37 ? 14.297 22.531 7.926 1 98.06 37 ALA B CA 1
ATOM 1415 C C . ALA B 1 37 ? 13.523 21.266 7.57 1 98.06 37 ALA B C 1
ATOM 1417 O O . ALA B 1 37 ? 13.773 20.641 6.527 1 98.06 37 ALA B O 1
ATOM 1418 N N . VAL B 1 38 ? 12.594 20.875 8.484 1 98.44 38 VAL B N 1
ATOM 1419 C CA . VAL B 1 38 ? 11.758 19.703 8.227 1 98.44 38 VAL B CA 1
ATOM 1420 C C . VAL B 1 38 ? 10.945 19.922 6.949 1 98.44 38 VAL B C 1
ATOM 1422 O O . VAL B 1 38 ? 10.898 19.047 6.078 1 98.44 38 VAL B O 1
ATOM 1425 N N . ARG B 1 39 ? 10.344 21.062 6.859 1 98.12 39 ARG B N 1
ATOM 1426 C CA . ARG B 1 39 ? 9.531 21.391 5.695 1 98.12 39 ARG B CA 1
ATOM 1427 C C . ARG B 1 39 ? 10.352 21.312 4.41 1 98.12 39 ARG B C 1
ATOM 1429 O O . ARG B 1 39 ? 9.906 20.75 3.412 1 98.12 39 ARG B O 1
ATOM 1436 N N . LYS B 1 40 ? 11.461 21.859 4.43 1 98.06 40 LYS B N 1
ATOM 1437 C CA . LYS B 1 40 ? 12.352 21.844 3.27 1 98.06 40 LYS B CA 1
ATOM 1438 C C . LYS B 1 40 ? 12.734 20.422 2.881 1 98.06 40 LYS B C 1
ATOM 1440 O O . LYS B 1 40 ? 12.773 20.078 1.695 1 98.06 40 LYS B O 1
ATOM 1445 N N . ARG B 1 41 ? 13.023 19.688 3.859 1 98 41 ARG B N 1
ATOM 1446 C CA . ARG B 1 41 ? 13.406 18.297 3.604 1 98 41 ARG B CA 1
ATOM 1447 C C . ARG B 1 41 ? 12.258 17.5 2.996 1 98 41 ARG B C 1
ATOM 1449 O O . ARG B 1 41 ? 12.445 16.766 2.033 1 98 41 ARG B O 1
ATOM 1456 N N . ILE B 1 42 ? 11.125 17.656 3.564 1 98.25 42 ILE B N 1
ATOM 1457 C CA . ILE B 1 42 ? 9.961 16.953 3.043 1 98.25 42 ILE B CA 1
ATOM 1458 C C . ILE B 1 42 ? 9.688 17.391 1.606 1 98.25 42 ILE B C 1
ATOM 1460 O O . ILE B 1 42 ? 9.43 16.562 0.734 1 98.25 42 ILE B O 1
ATOM 1464 N N . GLU B 1 43 ? 9.758 18.703 1.366 1 97.88 43 GLU B N 1
ATOM 1465 C CA . GLU B 1 43 ? 9.594 19.203 0.008 1 97.88 43 GLU B CA 1
ATOM 1466 C C . GLU B 1 43 ? 10.625 18.594 -0.936 1 97.88 43 GLU B C 1
ATOM 1468 O O . GLU B 1 43 ? 10.305 18.25 -2.074 1 97.88 43 GLU B O 1
ATOM 1473 N N . LYS B 1 44 ? 11.812 18.531 -0.493 1 97.44 44 LYS B N 1
ATOM 1474 C CA . LYS B 1 44 ? 12.883 17.922 -1.273 1 97.44 44 LYS B CA 1
ATOM 1475 C C . LYS B 1 44 ? 12.578 16.453 -1.573 1 97.44 44 LYS B C 1
ATOM 1477 O O . LYS B 1 44 ? 12.742 16 -2.707 1 97.44 44 LYS B O 1
ATOM 1482 N N . LEU B 1 45 ? 12.141 15.742 -0.514 1 97.56 45 LEU B N 1
ATOM 1483 C CA . LEU B 1 45 ? 11.812 14.328 -0.669 1 97.56 45 LEU B CA 1
ATOM 1484 C C . LEU B 1 45 ? 10.68 14.141 -1.674 1 97.56 45 LEU B C 1
ATOM 1486 O O . LEU B 1 45 ? 10.68 13.164 -2.434 1 97.56 45 LEU B O 1
ATOM 1490 N N . ILE B 1 46 ? 9.758 15.062 -1.705 1 97.56 46 ILE B N 1
ATOM 1491 C CA . ILE B 1 46 ? 8.664 15.031 -2.668 1 97.56 46 ILE B CA 1
ATOM 1492 C C . ILE B 1 46 ? 9.195 15.328 -4.066 1 97.56 46 ILE B C 1
ATOM 1494 O O . ILE B 1 46 ? 8.93 14.578 -5.012 1 97.56 46 ILE B O 1
ATOM 1498 N N . ARG B 1 47 ? 10 16.344 -4.195 1 96.44 47 ARG B N 1
ATOM 1499 C CA . ARG B 1 47 ? 10.539 16.781 -5.48 1 96.44 47 ARG B CA 1
ATOM 1500 C C . ARG B 1 47 ? 11.406 15.688 -6.105 1 96.44 47 ARG B C 1
ATOM 1502 O O . ARG B 1 47 ? 11.398 15.508 -7.324 1 96.44 47 ARG B O 1
ATOM 1509 N N . LEU B 1 48 ? 12.117 14.961 -5.266 1 94.94 48 LEU B N 1
ATOM 1510 C CA . LEU B 1 48 ? 13.008 13.898 -5.73 1 94.94 48 LEU B CA 1
ATOM 1511 C C . LEU B 1 48 ? 12.219 12.641 -6.078 1 94.94 48 LEU B C 1
ATOM 1513 O O . LEU B 1 48 ? 12.797 11.664 -6.559 1 94.94 48 LEU B O 1
ATOM 1517 N N . GLY B 1 49 ? 10.938 12.617 -5.746 1 94 49 GLY B N 1
ATOM 1518 C CA . GLY B 1 49 ? 10.102 11.469 -6.051 1 94 49 GLY B CA 1
ATOM 1519 C C . GLY B 1 49 ? 10.227 10.352 -5.027 1 94 49 GLY B C 1
ATOM 1520 O O . GLY B 1 49 ? 9.875 9.203 -5.305 1 94 49 GLY B O 1
ATOM 1521 N N . ILE B 1 50 ? 10.828 10.648 -3.912 1 96.12 50 ILE B N 1
ATOM 1522 C CA . ILE B 1 50 ? 10.945 9.656 -2.85 1 96.12 50 ILE B CA 1
ATOM 1523 C C . ILE B 1 50 ? 9.594 9.469 -2.166 1 96.12 50 ILE B C 1
ATOM 1525 O O . ILE B 1 50 ? 9.102 8.344 -2.037 1 96.12 50 ILE B O 1
ATOM 1529 N N . ILE B 1 51 ? 9.062 10.562 -1.673 1 97.44 51 ILE B N 1
ATOM 1530 C CA . ILE B 1 51 ? 7.672 10.492 -1.228 1 97.44 51 ILE B CA 1
ATOM 1531 C C . ILE B 1 51 ? 6.738 10.57 -2.434 1 97.44 51 ILE B C 1
ATOM 1533 O O . ILE B 1 51 ? 6.688 11.594 -3.123 1 97.44 51 ILE B O 1
ATOM 1537 N N . LYS B 1 52 ? 6.062 9.523 -2.609 1 96.25 52 LYS B N 1
ATOM 1538 C CA . LYS B 1 52 ? 5.172 9.445 -3.762 1 96.25 52 LYS B CA 1
ATOM 1539 C C . LYS B 1 52 ? 3.807 10.047 -3.443 1 96.25 52 LYS B C 1
ATOM 1541 O O . LYS B 1 52 ? 3.189 10.695 -4.297 1 96.25 52 LYS B O 1
ATOM 1546 N N . ARG B 1 53 ? 3.361 9.75 -2.197 1 96.75 53 ARG B N 1
ATOM 1547 C CA . ARG B 1 53 ? 2.016 10.203 -1.854 1 96.75 53 ARG B CA 1
ATOM 1548 C C . ARG B 1 53 ? 1.786 10.133 -0.347 1 96.75 53 ARG B C 1
ATOM 1550 O O . ARG B 1 53 ? 2.246 9.203 0.317 1 96.75 53 ARG B O 1
ATOM 1557 N N . PHE B 1 54 ? 1.138 11.188 0.142 1 98.31 54 PHE B N 1
ATOM 1558 C CA . PHE B 1 54 ? 0.483 11.078 1.44 1 98.31 54 PHE B CA 1
ATOM 1559 C C . PHE B 1 54 ? -0.895 10.438 1.299 1 98.31 54 PHE B C 1
ATOM 1561 O O . PHE B 1 54 ? -1.732 10.922 0.535 1 98.31 54 PHE B O 1
ATOM 1568 N N . THR B 1 55 ? -1.104 9.367 2.057 1 98.38 55 THR B N 1
ATOM 1569 C CA . THR B 1 55 ? -2.328 8.617 1.794 1 98.38 55 THR B CA 1
ATOM 1570 C C . THR B 1 55 ? -2.832 7.945 3.066 1 98.38 55 THR B C 1
ATOM 1572 O O . THR B 1 55 ? -2.361 8.25 4.164 1 98.38 55 THR B O 1
ATOM 1575 N N . ILE B 1 56 ? -3.875 7.168 2.906 1 98.19 56 ILE B N 1
ATOM 1576 C CA . ILE B 1 56 ? -4.391 6.371 4.016 1 98.19 56 ILE B CA 1
ATOM 1577 C C . ILE B 1 56 ? -4.477 4.902 3.602 1 98.19 56 ILE B C 1
ATOM 1579 O O . ILE B 1 56 ? -4.617 4.594 2.416 1 98.19 56 ILE B O 1
ATOM 1583 N N . GLU B 1 57 ? -4.277 4.074 4.5 1 96.62 57 GLU B N 1
ATOM 1584 C CA . GLU B 1 57 ? -4.738 2.693 4.41 1 96.62 57 GLU B CA 1
ATOM 1585 C C . GLU B 1 57 ? -6.125 2.529 5.02 1 96.62 57 GLU B C 1
ATOM 1587 O O . GLU B 1 57 ? -6.336 2.846 6.191 1 96.62 57 GLU B O 1
ATOM 1592 N N . TYR B 1 58 ? -7.102 2.078 4.234 1 96 58 TYR B N 1
ATOM 1593 C CA . TYR B 1 58 ? -8.453 1.936 4.762 1 96 58 TYR B CA 1
ATOM 1594 C C . TYR B 1 58 ? -9.133 0.699 4.188 1 96 58 TYR B C 1
ATOM 1596 O O . TYR B 1 58 ? -8.695 0.159 3.17 1 96 58 TYR B O 1
ATOM 1604 N N . GLU B 1 59 ? -10.125 0.255 4.914 1 93.62 59 GLU B N 1
ATOM 1605 C CA . GLU B 1 59 ? -10.953 -0.879 4.523 1 93.62 59 GLU B CA 1
ATOM 1606 C C . GLU B 1 59 ? -12.43 -0.599 4.781 1 93.62 59 GLU B C 1
ATOM 1608 O O . GLU B 1 59 ? -12.797 -0.11 5.855 1 93.62 59 GLU B O 1
ATOM 1613 N N . LEU B 1 60 ? -13.211 -0.939 3.809 1 91.75 60 LEU B N 1
ATOM 1614 C CA . LEU B 1 60 ? -14.656 -0.845 3.979 1 91.75 60 LEU B CA 1
ATOM 1615 C C . LEU B 1 60 ? -15.258 -2.211 4.289 1 91.75 60 LEU B C 1
ATOM 1617 O O . LEU B 1 60 ? -14.758 -3.234 3.816 1 91.75 60 LEU B O 1
ATOM 1621 N N . GLU B 1 61 ? -16.25 -2.242 5.129 1 84.38 61 GLU B N 1
ATOM 1622 C CA . GLU B 1 61 ? -16.875 -3.486 5.551 1 84.38 61 GLU B CA 1
ATOM 1623 C C . GLU B 1 61 ? -17.406 -4.27 4.352 1 84.38 61 GLU B C 1
ATOM 1625 O O . GLU B 1 61 ? -17.297 -5.496 4.309 1 84.38 61 GLU B O 1
ATOM 1630 N N . ASN B 1 62 ? -17.906 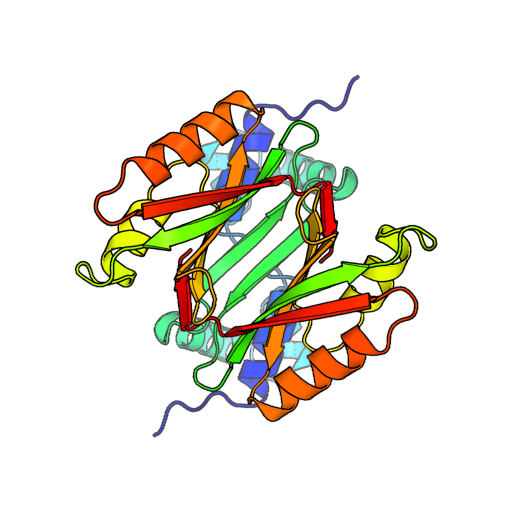-3.648 3.318 1 83.06 62 ASN B N 1
ATOM 1631 C CA . ASN B 1 62 ? -18.531 -4.363 2.205 1 83.06 62 ASN B CA 1
ATOM 1632 C C . ASN B 1 62 ? -17.625 -4.355 0.971 1 83.06 62 ASN B C 1
ATOM 1634 O O . ASN B 1 62 ? -18.078 -4.672 -0.131 1 83.06 62 ASN B O 1
ATOM 1638 N N . GLU B 1 63 ? -16.359 -4.129 1.247 1 91.94 63 GLU B N 1
ATOM 1639 C CA . GLU B 1 63 ? -15.461 -4.086 0.1 1 91.94 63 GLU B CA 1
ATOM 1640 C C . GLU B 1 63 ? -14.711 -5.406 -0.058 1 91.94 63 GLU B C 1
ATOM 1642 O O . GLU B 1 63 ? -14.539 -6.148 0.911 1 91.94 63 GLU B O 1
ATOM 1647 N N . ILE B 1 64 ? -14.438 -5.719 -1.255 1 96.25 64 ILE B N 1
ATOM 1648 C CA . ILE B 1 64 ? -13.633 -6.887 -1.603 1 96.25 64 ILE B CA 1
ATOM 1649 C C . ILE B 1 64 ? -12.32 -6.441 -2.236 1 96.25 64 ILE B C 1
ATOM 1651 O O . ILE B 1 64 ? -12.289 -5.48 -3.012 1 96.25 64 ILE B O 1
ATOM 1655 N N . LYS B 1 65 ? -11.289 -7.137 -1.893 1 97.94 65 LYS B N 1
ATOM 1656 C CA . LYS B 1 65 ? -9.992 -6.934 -2.535 1 97.94 65 LYS B CA 1
ATOM 1657 C C . LYS B 1 65 ? -9.469 -8.234 -3.131 1 97.94 65 LYS B C 1
ATOM 1659 O O . LYS B 1 65 ? -9.781 -9.32 -2.641 1 97.94 65 LYS B O 1
ATOM 1664 N N . ALA B 1 66 ? -8.672 -8.039 -4.133 1 98.62 66 ALA B N 1
ATOM 1665 C CA . ALA B 1 66 ? -8.086 -9.203 -4.797 1 98.62 66 ALA B CA 1
ATOM 1666 C C . ALA B 1 66 ? -6.691 -8.883 -5.332 1 98.62 66 ALA B C 1
ATOM 1668 O O . ALA B 1 66 ? -6.359 -7.715 -5.555 1 98.62 66 ALA B O 1
ATOM 1669 N N . ILE B 1 67 ? -5.934 -9.906 -5.426 1 98.75 67 ILE B N 1
ATOM 1670 C CA . ILE B 1 67 ? -4.656 -9.836 -6.125 1 98.75 67 ILE B CA 1
ATOM 1671 C C . ILE B 1 67 ? -4.789 -10.477 -7.508 1 98.75 67 ILE B C 1
ATOM 1673 O O . ILE B 1 67 ? -5.289 -11.594 -7.637 1 98.75 67 ILE B O 1
ATOM 1677 N N . VAL B 1 68 ? -4.418 -9.727 -8.492 1 98.75 68 VAL B N 1
ATOM 1678 C CA . VAL B 1 68 ? -4.445 -10.227 -9.859 1 98.75 68 VAL B CA 1
ATOM 1679 C C . VAL B 1 68 ? -3.02 -10.391 -10.383 1 98.75 68 VAL B C 1
ATOM 1681 O O . VAL B 1 68 ? -2.256 -9.422 -10.422 1 98.75 68 VAL B O 1
ATOM 1684 N N . MET B 1 69 ? -2.676 -11.594 -10.727 1 98.62 69 MET B N 1
ATOM 1685 C CA . MET B 1 69 ? -1.38 -11.906 -11.32 1 98.62 69 MET B CA 1
ATOM 1686 C C . MET B 1 69 ? -1.484 -12 -12.844 1 98.62 69 MET B C 1
ATOM 1688 O O . M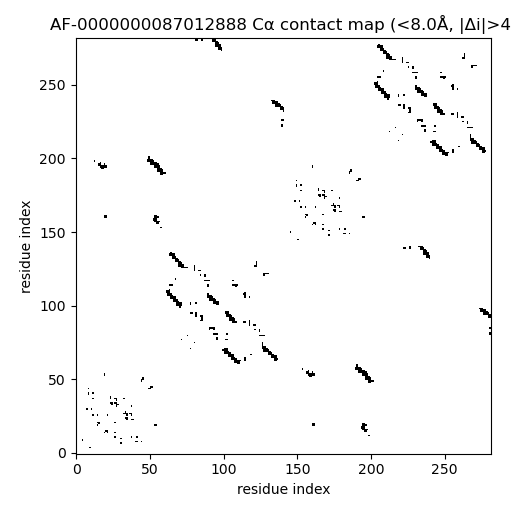ET B 1 69 ? -2.301 -12.758 -13.367 1 98.62 69 MET B O 1
ATOM 1692 N N . VAL B 1 70 ? -0.625 -11.297 -13.523 1 98.75 70 VAL B N 1
ATOM 1693 C CA . VAL B 1 70 ? -0.778 -11.094 -14.961 1 98.75 70 VAL B CA 1
ATOM 1694 C C . VAL B 1 70 ? 0.458 -11.617 -15.695 1 98.75 70 VAL B C 1
ATOM 1696 O O . VAL B 1 70 ? 1.588 -11.273 -15.336 1 98.75 70 VAL B O 1
ATOM 1699 N N . LYS B 1 71 ? 0.268 -12.453 -16.625 1 98.69 71 LYS B N 1
ATOM 1700 C CA . LYS B 1 71 ? 1.279 -12.773 -17.625 1 98.69 71 LYS B CA 1
ATOM 1701 C C . LYS B 1 71 ? 1.103 -11.922 -18.875 1 98.69 71 LYS B C 1
ATOM 1703 O O . LYS B 1 71 ? -0.009 -11.789 -19.391 1 98.69 71 LYS B O 1
ATOM 1708 N N . SER B 1 72 ? 2.156 -11.328 -19.312 1 98.44 72 SER B N 1
ATOM 1709 C CA . SER B 1 72 ? 2.088 -10.445 -20.469 1 98.44 72 SER B CA 1
ATOM 1710 C C . SER B 1 72 ? 3.059 -10.891 -21.562 1 98.44 72 SER B C 1
ATOM 1712 O O . SER B 1 72 ? 3.992 -11.648 -21.297 1 98.44 72 SER B O 1
ATOM 1714 N N . THR B 1 73 ? 2.803 -10.453 -22.781 1 97.56 73 THR B N 1
ATOM 1715 C CA . THR B 1 73 ? 3.662 -10.766 -23.922 1 97.56 73 THR B CA 1
ATOM 1716 C C . THR B 1 73 ? 4.969 -9.984 -23.844 1 97.56 73 THR B C 1
ATOM 1718 O O . THR B 1 73 ? 4.988 -8.844 -23.375 1 97.56 73 THR B O 1
ATOM 1721 N N . PRO B 1 74 ? 6.004 -10.602 -24.312 1 95.12 74 PRO B N 1
ATOM 1722 C CA . PRO B 1 74 ? 7.262 -9.852 -24.359 1 95.12 74 PRO B CA 1
ATOM 1723 C C . PRO B 1 74 ? 7.297 -8.805 -25.469 1 95.12 74 PRO B C 1
ATOM 1725 O O . PRO B 1 74 ? 8.195 -7.961 -25.5 1 95.12 74 PRO B O 1
ATOM 1728 N N . GLN B 1 75 ? 6.359 -8.812 -26.328 1 97 75 GLN B N 1
ATOM 1729 C CA . GLN B 1 75 ? 6.355 -7.934 -27.5 1 97 75 GLN B CA 1
ATOM 1730 C C . GLN B 1 75 ? 6.008 -6.5 -27.094 1 97 75 GLN B C 1
ATOM 1732 O O . GLN B 1 75 ? 6.312 -5.559 -27.828 1 97 75 GLN B O 1
ATOM 1737 N N . ILE B 1 76 ? 5.273 -6.312 -26.078 1 97.44 76 ILE B N 1
ATOM 1738 C CA . ILE B 1 76 ? 4.906 -5 -25.562 1 97.44 76 ILE B CA 1
ATOM 1739 C C . ILE B 1 76 ? 5.621 -4.75 -24.234 1 97.44 76 ILE B C 1
ATOM 1741 O O . ILE B 1 76 ? 5.578 -5.59 -23.328 1 97.44 76 ILE B O 1
ATOM 1745 N N . PRO B 1 77 ? 6.336 -3.637 -24.203 1 97.62 77 PRO B N 1
ATOM 1746 C CA . PRO B 1 77 ? 7.012 -3.346 -22.938 1 97.62 77 PRO B CA 1
ATOM 1747 C C . PRO B 1 77 ? 6.062 -3.371 -21.734 1 97.62 77 PRO B C 1
ATOM 1749 O O . PRO B 1 77 ? 4.973 -2.789 -21.797 1 97.62 77 PRO B O 1
ATOM 1752 N N . THR B 1 78 ? 6.477 -4.023 -20.672 1 97.94 78 THR B N 1
ATOM 1753 C CA . THR B 1 78 ? 5.648 -4.215 -19.484 1 97.94 78 THR B CA 1
ATOM 1754 C C . THR B 1 78 ? 5.164 -2.875 -18.938 1 97.94 78 THR B C 1
ATOM 1756 O O . THR B 1 78 ? 4.004 -2.74 -18.547 1 97.94 78 THR B O 1
ATOM 1759 N N . PRO B 1 79 ? 6.016 -1.784 -18.922 1 98.06 79 PRO B N 1
ATOM 1760 C CA . PRO B 1 79 ? 5.551 -0.496 -18.406 1 98.06 79 PRO B CA 1
ATOM 1761 C C . PRO B 1 79 ? 4.367 0.067 -19.188 1 98.06 79 PRO B C 1
ATOM 1763 O O . PRO B 1 79 ? 3.52 0.757 -18.609 1 98.06 79 PRO B O 1
ATOM 1766 N N . GLU B 1 80 ? 4.281 -0.238 -20.406 1 98.38 80 GLU B N 1
ATOM 1767 C CA . GLU B 1 80 ? 3.152 0.225 -21.219 1 98.38 80 GLU B CA 1
ATOM 1768 C C . GLU B 1 80 ? 1.854 -0.445 -20.766 1 98.38 80 GLU B C 1
ATOM 1770 O O . GLU B 1 80 ? 0.802 0.198 -20.719 1 98.38 80 GLU B O 1
ATOM 1775 N N . ILE B 1 81 ? 1.97 -1.684 -20.469 1 98.69 81 ILE B N 1
ATOM 1776 C CA . ILE B 1 81 ? 0.822 -2.441 -19.984 1 98.69 81 ILE B CA 1
ATOM 1777 C C . ILE B 1 81 ? 0.451 -1.971 -18.578 1 98.69 81 ILE B C 1
ATOM 1779 O O . ILE B 1 81 ? -0.721 -1.72 -18.297 1 98.69 81 ILE B O 1
ATOM 1783 N N . SER B 1 82 ? 1.447 -1.785 -17.734 1 98.69 82 SER B N 1
ATOM 1784 C CA . SER B 1 82 ? 1.238 -1.346 -16.359 1 98.69 82 SER B CA 1
ATOM 1785 C C . SER B 1 82 ? 0.561 0.019 -16.297 1 98.69 82 SER B C 1
ATOM 1787 O O . SER B 1 82 ? -0.321 0.252 -15.477 1 98.69 82 SER B O 1
ATOM 1789 N N . LYS B 1 83 ? 0.9 0.914 -17.203 1 98.38 83 LYS B N 1
ATOM 1790 C CA . LYS B 1 83 ? 0.325 2.254 -17.266 1 98.38 83 LYS B CA 1
ATOM 1791 C C . LYS B 1 83 ? -1.167 2.197 -17.578 1 98.38 83 LYS B C 1
ATOM 1793 O O . LYS B 1 83 ? -1.94 3.027 -17.109 1 98.38 83 LYS B O 1
ATOM 1798 N N . LYS B 1 84 ? -1.5 1.289 -18.359 1 98.69 84 LYS B N 1
ATOM 1799 C CA . LYS B 1 84 ? -2.91 1.118 -18.688 1 98.69 84 LYS B CA 1
ATOM 1800 C C . LYS B 1 84 ? -3.682 0.503 -17.531 1 98.69 84 LYS B C 1
ATOM 1802 O O . LYS B 1 84 ? -4.797 0.932 -17.219 1 98.69 84 LYS B O 1
ATOM 1807 N N . ILE B 1 85 ? -3.084 -0.479 -16.891 1 98.88 85 ILE B N 1
ATOM 1808 C CA . ILE B 1 85 ? -3.75 -1.181 -15.805 1 98.88 85 ILE B CA 1
ATOM 1809 C C . ILE B 1 85 ? -4.027 -0.209 -14.664 1 98.88 85 ILE B C 1
ATOM 1811 O O . ILE B 1 85 ? -5.125 -0.197 -14.102 1 98.88 85 ILE B O 1
ATOM 1815 N N . ILE B 1 86 ? -3.066 0.635 -14.344 1 98.5 86 ILE B N 1
ATOM 1816 C CA . ILE B 1 86 ? -3.178 1.479 -13.156 1 98.5 86 ILE B CA 1
ATOM 1817 C C . ILE B 1 86 ? -4.293 2.502 -13.359 1 98.5 86 ILE B C 1
ATOM 1819 O O . ILE B 1 86 ? -4.805 3.068 -12.391 1 98.5 86 ILE B O 1
ATOM 1823 N N . LYS B 1 87 ? -4.742 2.746 -14.555 1 98.06 87 LYS B N 1
ATOM 1824 C CA . LYS B 1 87 ? -5.773 3.73 -14.867 1 98.06 87 LYS B CA 1
ATOM 1825 C C . LYS B 1 87 ? -7.168 3.127 -14.727 1 98.06 87 LYS B C 1
ATOM 1827 O O . LYS B 1 87 ? -8.172 3.85 -14.766 1 98.06 87 LYS B O 1
ATOM 1832 N N . ILE B 1 88 ? -7.203 1.871 -14.617 1 98.38 88 ILE B N 1
ATOM 1833 C CA . ILE B 1 88 ? -8.492 1.191 -14.516 1 98.38 88 ILE B CA 1
ATOM 1834 C C . ILE B 1 88 ? -9.109 1.472 -13.148 1 98.38 88 ILE B C 1
ATOM 1836 O O . ILE B 1 88 ? -8.445 1.354 -12.117 1 98.38 88 ILE B O 1
ATOM 1840 N N . SER B 1 89 ? -10.398 1.785 -13.172 1 96.19 89 SER B N 1
ATOM 1841 C CA . SER B 1 89 ? -11.125 1.967 -11.922 1 96.19 89 SER B CA 1
ATOM 1842 C C . SER B 1 89 ? -11.102 0.694 -11.078 1 96.19 89 SER B C 1
ATOM 1844 O O . SER B 1 89 ? -11.352 -0.398 -11.594 1 96.19 89 SER B O 1
ATOM 1846 N N . GLY B 1 90 ? -10.75 0.814 -9.797 1 96 90 GLY B N 1
ATOM 1847 C CA . GLY B 1 90 ? -10.703 -0.326 -8.898 1 96 90 GLY B CA 1
ATOM 1848 C C . GLY B 1 90 ? -9.297 -0.834 -8.648 1 96 90 GLY B C 1
ATOM 1849 O O . GLY B 1 90 ? -9.07 -1.617 -7.723 1 96 90 GLY B O 1
ATOM 1850 N N . VAL B 1 91 ? -8.359 -0.413 -9.531 1 98.19 91 VAL B N 1
ATOM 1851 C CA . VAL B 1 91 ? -6.977 -0.822 -9.32 1 98.19 91 VAL B CA 1
ATOM 1852 C C . VAL B 1 91 ? -6.32 0.085 -8.281 1 98.19 91 VAL B C 1
ATOM 1854 O O . VAL B 1 91 ? -6.402 1.312 -8.383 1 98.19 91 VAL B O 1
ATOM 1857 N N . GLU B 1 92 ? -5.664 -0.529 -7.328 1 95.94 92 GLU B N 1
ATOM 1858 C CA . GLU B 1 92 ? -5.035 0.222 -6.246 1 95.94 92 GLU B CA 1
ATOM 1859 C C . GLU B 1 92 ? -3.541 0.403 -6.5 1 95.94 92 GLU B C 1
ATOM 1861 O O . GLU B 1 92 ? -2.992 1.483 -6.27 1 95.94 92 GLU B O 1
ATOM 1866 N N . THR B 1 93 ? -2.902 -0.641 -6.863 1 97.19 93 THR B N 1
ATOM 1867 C CA . THR B 1 93 ? -1.458 -0.635 -7.062 1 97.19 93 THR B CA 1
ATOM 1868 C C . THR B 1 93 ? -1.052 -1.668 -8.109 1 97.19 93 THR B C 1
ATOM 1870 O O . THR B 1 93 ? -1.714 -2.697 -8.266 1 97.19 93 THR B O 1
ATOM 1873 N N . VAL B 1 94 ? -0.059 -1.365 -8.859 1 98.69 94 VAL B N 1
ATOM 1874 C CA . VAL B 1 94 ? 0.505 -2.27 -9.852 1 98.69 94 VAL B CA 1
ATOM 1875 C C . VAL B 1 94 ? 1.991 -2.484 -9.57 1 98.69 94 VAL B C 1
ATOM 1877 O O . VAL B 1 94 ? 2.746 -1.522 -9.422 1 98.69 94 VAL B O 1
ATOM 1880 N N . TYR B 1 95 ? 2.348 -3.719 -9.5 1 98.62 95 TYR B N 1
ATOM 1881 C CA . TYR B 1 95 ? 3.742 -4.117 -9.336 1 98.62 95 TYR B CA 1
ATOM 1882 C C . TYR B 1 95 ? 4.258 -4.812 -10.594 1 98.62 95 TYR B C 1
ATOM 1884 O O . TYR B 1 95 ? 3.693 -5.816 -11.031 1 98.62 95 TYR B O 1
ATOM 1892 N N . GLU B 1 96 ? 5.324 -4.32 -11.164 1 98.69 96 GLU B N 1
ATOM 1893 C CA . GLU B 1 96 ? 6.07 -5.094 -12.156 1 98.69 96 GLU B CA 1
ATOM 1894 C C . GLU B 1 96 ? 7.082 -6.016 -11.484 1 98.69 96 GLU B C 1
ATOM 1896 O O . GLU B 1 96 ? 7.863 -5.578 -10.633 1 98.69 96 GLU B O 1
ATOM 1901 N N . THR B 1 97 ? 7.082 -7.262 -11.977 1 98.38 97 THR B N 1
ATOM 1902 C CA . THR B 1 97 ? 7.875 -8.227 -11.219 1 98.38 97 THR B CA 1
ATOM 1903 C C . THR B 1 97 ? 8.75 -9.062 -12.148 1 98.38 97 THR B C 1
ATOM 1905 O O . THR B 1 97 ? 8.594 -9.008 -13.367 1 98.38 97 THR B O 1
ATOM 1908 N N . THR B 1 98 ? 9.758 -9.859 -11.617 1 96.25 98 THR B N 1
ATOM 1909 C CA . THR B 1 98 ? 10.695 -10.688 -12.367 1 96.25 98 THR B CA 1
ATOM 1910 C C . THR B 1 98 ? 10.234 -12.141 -12.375 1 96.25 98 THR B C 1
ATOM 1912 O O . THR B 1 98 ? 10.852 -12.992 -13.031 1 96.25 98 THR B O 1
ATOM 1915 N N . GLY B 1 99 ? 9.141 -12.43 -11.789 1 92 99 GLY B N 1
ATOM 1916 C CA . GLY B 1 99 ? 8.781 -13.82 -11.562 1 92 99 GLY B CA 1
ATOM 1917 C C . GLY B 1 99 ? 7.883 -14.391 -12.641 1 92 99 GLY B C 1
ATOM 1918 O O . GLY B 1 99 ? 7.949 -13.969 -13.797 1 92 99 GLY B O 1
ATOM 1919 N N . ASP B 1 100 ? 7.184 -15.469 -12.258 1 93.38 100 ASP B N 1
ATOM 1920 C CA . ASP B 1 100 ? 6.328 -16.188 -13.188 1 93.38 100 ASP B CA 1
ATOM 1921 C C . ASP B 1 100 ? 5.258 -15.273 -13.773 1 93.38 100 ASP B C 1
ATOM 1923 O O . ASP B 1 100 ? 4.73 -15.539 -14.859 1 93.38 100 ASP B O 1
ATOM 1927 N N . TYR B 1 101 ? 4.98 -14.266 -13.023 1 97.38 101 TYR B N 1
ATOM 1928 C CA . TYR B 1 101 ? 4.059 -13.242 -13.5 1 97.38 101 TYR B CA 1
ATOM 1929 C C . TYR B 1 101 ? 4.777 -11.922 -13.734 1 97.38 101 TYR B C 1
ATOM 1931 O O . TYR B 1 101 ? 5.652 -11.539 -12.953 1 97.38 101 TYR B O 1
ATOM 1939 N N . ASP B 1 102 ? 4.383 -11.258 -14.742 1 98.56 102 ASP B N 1
ATOM 1940 C CA . ASP B 1 102 ? 5.051 -10.023 -15.125 1 98.56 102 ASP B CA 1
ATOM 1941 C C . ASP B 1 102 ? 4.531 -8.844 -14.305 1 98.56 102 ASP B C 1
ATOM 1943 O O . ASP B 1 102 ? 5.258 -7.875 -14.07 1 98.56 102 ASP B O 1
ATOM 1947 N N . ILE B 1 103 ? 3.266 -8.969 -14.008 1 98.81 103 ILE B N 1
ATOM 1948 C CA . ILE B 1 103 ? 2.592 -7.902 -13.273 1 98.81 103 ILE B CA 1
ATOM 1949 C C . ILE B 1 103 ? 1.725 -8.508 -12.172 1 98.81 103 ILE B C 1
ATOM 1951 O O . ILE B 1 103 ? 1.041 -9.508 -12.391 1 98.81 103 ILE B O 1
ATOM 1955 N N . ILE B 1 104 ? 1.789 -7.945 -11 1 98.75 104 ILE B N 1
ATOM 1956 C CA . ILE B 1 104 ? 0.873 -8.25 -9.906 1 98.75 104 ILE B CA 1
ATOM 1957 C C . ILE B 1 104 ? 0.167 -6.977 -9.453 1 98.75 104 ILE B C 1
ATOM 1959 O O . ILE B 1 104 ? 0.815 -5.957 -9.195 1 98.75 104 ILE B O 1
ATOM 1963 N N . THR B 1 105 ? -1.156 -7.012 -9.375 1 98.75 105 THR B N 1
ATOM 1964 C CA . THR B 1 105 ? -1.897 -5.797 -9.062 1 98.75 105 THR B CA 1
ATOM 1965 C C . THR B 1 105 ? -2.928 -6.059 -7.969 1 98.75 105 THR B C 1
ATOM 1967 O O . THR B 1 105 ? -3.479 -7.156 -7.875 1 98.75 105 THR B O 1
ATOM 1970 N N . ILE B 1 106 ? -3.092 -5.09 -7.141 1 98.38 106 ILE B N 1
ATOM 1971 C CA . ILE B 1 106 ? -4.133 -5.105 -6.117 1 98.38 106 ILE B CA 1
ATOM 1972 C C . ILE B 1 106 ? -5.371 -4.371 -6.629 1 98.38 106 ILE B C 1
ATOM 1974 O O . ILE B 1 106 ? -5.277 -3.23 -7.086 1 98.38 106 ILE B O 1
ATOM 1978 N N . VAL B 1 107 ? -6.52 -5.07 -6.531 1 98.44 107 VAL B N 1
ATOM 1979 C CA . VAL B 1 107 ? -7.773 -4.465 -6.969 1 98.44 107 VAL B CA 1
ATOM 1980 C C . VAL B 1 107 ? -8.781 -4.469 -5.816 1 98.44 107 VAL B C 1
ATOM 1982 O O . VAL B 1 107 ? -8.688 -5.301 -4.914 1 98.44 107 VAL B O 1
ATOM 1985 N N . ARG B 1 108 ? -9.656 -3.521 -5.867 1 97.12 108 ARG B N 1
ATOM 1986 C CA . ARG B 1 108 ? -10.695 -3.428 -4.852 1 97.12 108 ARG B CA 1
ATOM 1987 C C . ARG B 1 108 ? -12.039 -3.055 -5.473 1 97.12 108 ARG B C 1
ATOM 1989 O O . ARG B 1 108 ? -12.086 -2.369 -6.496 1 97.12 108 ARG B O 1
ATOM 1996 N N . GLY B 1 109 ? -13.094 -3.512 -4.891 1 95.62 109 GLY B N 1
ATOM 1997 C CA . GLY B 1 109 ? -14.461 -3.246 -5.289 1 95.62 109 GLY B CA 1
ATOM 1998 C C . GLY B 1 109 ? -15.469 -3.5 -4.184 1 95.62 109 GLY B C 1
ATOM 1999 O O . GLY B 1 109 ? -15.156 -4.176 -3.199 1 95.62 109 GLY B O 1
ATOM 2000 N N . ILE B 1 110 ? -16.688 -3.059 -4.398 1 91.56 110 ILE B N 1
ATOM 2001 C CA . ILE B 1 110 ? -17.688 -3.133 -3.346 1 91.56 110 ILE B CA 1
ATOM 2002 C C . ILE B 1 110 ? -18.391 -4.488 -3.398 1 91.56 110 ILE B C 1
ATOM 2004 O O . ILE B 1 110 ? -19.188 -4.82 -2.51 1 91.56 110 ILE B O 1
ATOM 2008 N N . ASN B 1 111 ? -18.156 -5.223 -4.473 1 92.44 111 ASN B N 1
ATOM 2009 C CA . ASN B 1 111 ? -18.688 -6.574 -4.609 1 92.44 111 ASN B CA 1
ATOM 2010 C C . ASN B 1 111 ? -17.922 -7.379 -5.648 1 92.44 111 ASN B C 1
ATOM 2012 O O . ASN B 1 111 ? -17.016 -6.855 -6.297 1 92.44 111 ASN B O 1
ATOM 2016 N N . ILE B 1 112 ? -18.25 -8.617 -5.727 1 95.06 112 ILE B N 1
ATOM 2017 C CA . ILE B 1 112 ? -17.547 -9.539 -6.609 1 95.06 112 ILE B CA 1
ATOM 2018 C C . ILE B 1 112 ? -17.734 -9.102 -8.062 1 95.06 112 ILE B C 1
ATOM 2020 O O . ILE B 1 112 ? -16.812 -9.227 -8.875 1 95.06 112 ILE B O 1
ATOM 2024 N N . ALA B 1 113 ? -18.906 -8.562 -8.359 1 96.5 113 ALA B N 1
ATOM 2025 C CA . ALA B 1 113 ? -19.172 -8.117 -9.719 1 96.5 113 ALA B CA 1
ATOM 2026 C C . ALA B 1 113 ? -18.203 -7.016 -10.148 1 96.5 113 ALA B C 1
ATOM 2028 O O . ALA B 1 113 ? -17.719 -7.02 -11.273 1 96.5 113 ALA B O 1
ATOM 2029 N N . GLU B 1 114 ? -17.922 -6.125 -9.289 1 96.31 114 GLU B N 1
ATOM 2030 C CA . GLU B 1 114 ? -16.984 -5.047 -9.586 1 96.31 114 GLU B CA 1
ATOM 2031 C C . GLU B 1 114 ? -15.562 -5.582 -9.758 1 96.31 114 GLU B C 1
ATOM 2033 O O . GLU B 1 114 ? -14.82 -5.117 -10.625 1 96.31 114 GLU B O 1
ATOM 2038 N N . ILE B 1 115 ? -15.219 -6.559 -8.93 1 97.94 115 ILE B N 1
ATOM 2039 C CA . ILE B 1 115 ? -13.906 -7.18 -9.055 1 97.94 115 ILE B CA 1
ATOM 2040 C C . ILE B 1 115 ? -13.773 -7.84 -10.43 1 97.94 115 ILE B C 1
ATOM 2042 O O . ILE B 1 115 ? -12.781 -7.637 -11.133 1 97.94 115 ILE B O 1
ATOM 2046 N N . ASN B 1 116 ? -14.797 -8.562 -10.75 1 97.88 116 ASN B N 1
ATOM 2047 C CA . ASN B 1 116 ? -14.789 -9.242 -12.039 1 97.88 116 ASN B CA 1
ATOM 2048 C C . ASN B 1 116 ? -14.68 -8.25 -13.195 1 97.88 116 ASN B C 1
ATOM 2050 O O . ASN B 1 116 ? -13.961 -8.5 -14.164 1 97.88 116 ASN B O 1
ATOM 2054 N N . LYS B 1 117 ? -15.422 -7.191 -13.094 1 98.44 117 LYS B N 1
ATOM 2055 C CA . LYS B 1 117 ? -15.352 -6.152 -14.117 1 98.44 117 LYS B CA 1
ATOM 2056 C C . LYS B 1 117 ? -13.938 -5.617 -14.266 1 98.44 117 LYS B C 1
ATOM 2058 O O . LYS B 1 117 ? -13.445 -5.441 -15.383 1 98.44 117 LYS B O 1
ATOM 2063 N N . THR B 1 118 ? -13.305 -5.332 -13.188 1 98.62 118 THR B N 1
ATOM 2064 C CA . THR B 1 118 ? -11.93 -4.844 -13.203 1 98.62 118 THR B CA 1
ATOM 2065 C C . THR B 1 118 ? -11 -5.863 -13.852 1 98.62 118 THR B C 1
ATOM 2067 O O . THR B 1 118 ? -10.156 -5.508 -14.688 1 98.62 118 THR B O 1
ATOM 2070 N N . ILE B 1 119 ? -11.148 -7.125 -13.484 1 98.62 119 ILE B N 1
ATOM 2071 C CA . ILE B 1 119 ? -10.328 -8.195 -14.031 1 98.62 119 ILE B CA 1
ATOM 2072 C C . ILE B 1 119 ? -10.539 -8.289 -15.539 1 98.62 119 ILE B C 1
ATOM 2074 O O . ILE B 1 119 ? -9.578 -8.43 -16.297 1 98.62 119 ILE B O 1
ATOM 2078 N N . ASP B 1 120 ? -11.812 -8.195 -15.938 1 98.69 120 ASP B N 1
ATOM 2079 C CA . ASP B 1 120 ? -12.133 -8.234 -17.359 1 98.69 120 ASP B CA 1
ATOM 2080 C C . ASP B 1 120 ? -11.445 -7.098 -18.109 1 98.69 120 ASP B C 1
ATOM 2082 O O . ASP B 1 120 ? -10.938 -7.297 -19.219 1 98.69 120 ASP B O 1
ATOM 2086 N N . GLU B 1 121 ? -11.484 -5.965 -17.562 1 98.81 121 GLU B N 1
ATOM 2087 C CA . GLU B 1 121 ? -10.82 -4.824 -18.188 1 98.81 121 GLU B CA 1
ATOM 2088 C C . GLU B 1 121 ? -9.312 -5.055 -18.297 1 98.81 121 GLU B C 1
ATOM 2090 O O . GLU B 1 121 ? -8.703 -4.719 -19.312 1 98.81 121 GLU B O 1
ATOM 2095 N N . ILE B 1 122 ? -8.688 -5.617 -17.312 1 98.81 122 ILE B N 1
ATOM 2096 C CA . ILE B 1 122 ? -7.266 -5.934 -17.344 1 98.81 122 ILE B CA 1
ATOM 2097 C C . ILE B 1 122 ? -6.988 -6.934 -18.469 1 98.81 122 ILE B C 1
ATOM 2099 O O . ILE B 1 122 ? -6.059 -6.746 -19.25 1 98.81 122 ILE B O 1
ATOM 2103 N N . ARG B 1 123 ? -7.805 -7.93 -18.516 1 98.56 123 ARG B N 1
ATOM 2104 C CA . ARG B 1 123 ? -7.629 -8.992 -19.5 1 98.56 123 ARG B CA 1
ATOM 2105 C C . ARG B 1 123 ? -7.773 -8.453 -20.922 1 98.56 123 ARG B C 1
ATOM 2107 O O . ARG B 1 123 ? -7.215 -9.016 -21.859 1 98.56 123 ARG B O 1
ATOM 2114 N N . SER B 1 124 ? -8.492 -7.352 -21.062 1 98.56 124 SER B N 1
ATOM 2115 C CA . SER B 1 124 ? -8.781 -6.805 -22.391 1 98.56 124 SER B CA 1
ATOM 2116 C C . SER B 1 124 ? -7.629 -5.945 -22.891 1 98.56 124 SER B C 1
ATOM 2118 O O . SER B 1 124 ? -7.613 -5.535 -24.047 1 98.56 124 SER B O 1
ATOM 2120 N N . ILE B 1 125 ? -6.691 -5.652 -22.094 1 98.69 125 ILE B N 1
ATOM 2121 C CA . ILE B 1 125 ? -5.559 -4.816 -22.484 1 98.69 125 ILE B CA 1
ATOM 2122 C C . ILE B 1 125 ? -4.656 -5.59 -23.453 1 98.69 125 ILE B C 1
ATOM 2124 O O . ILE B 1 125 ? -4.305 -6.742 -23.188 1 98.69 125 ILE B O 1
ATOM 2128 N N . GLN B 1 126 ? -4.254 -4.926 -24.484 1 98.25 126 GLN B N 1
ATOM 2129 C CA . GLN B 1 126 ? -3.312 -5.539 -25.406 1 98.25 126 GLN B CA 1
ATOM 2130 C C . GLN B 1 126 ? -2.016 -5.926 -24.703 1 98.25 126 GLN B C 1
ATOM 2132 O O . GLN B 1 126 ? -1.44 -5.117 -23.969 1 98.25 126 GLN B O 1
ATOM 2137 N N . GLY B 1 127 ? -1.579 -7.18 -24.906 1 98.38 127 GLY B N 1
ATOM 2138 C CA . GLY B 1 127 ? -0.332 -7.645 -24.328 1 98.38 127 GLY B CA 1
ATOM 2139 C C . GLY B 1 127 ? -0.537 -8.547 -23.109 1 98.38 127 GLY B C 1
ATOM 2140 O O . GLY B 1 127 ? 0.388 -9.234 -22.688 1 98.38 127 GLY B O 1
ATOM 2141 N N . VAL B 1 128 ? -1.762 -8.461 -22.562 1 98.75 128 VAL B N 1
ATOM 2142 C CA . VAL B 1 128 ? -2.08 -9.383 -21.484 1 98.75 128 VAL B CA 1
ATOM 2143 C C . VAL B 1 128 ? -2.395 -10.766 -22.047 1 98.75 128 VAL B C 1
ATOM 2145 O O . VAL B 1 128 ? -3.268 -10.906 -22.906 1 98.75 128 VAL B O 1
ATOM 2148 N N . ILE B 1 129 ? -1.694 -11.711 -21.562 1 98.62 129 ILE B N 1
ATOM 2149 C CA . ILE B 1 129 ? -1.841 -13.07 -22.062 1 98.62 129 ILE B CA 1
ATOM 2150 C C . ILE B 1 129 ? -2.803 -13.852 -21.172 1 98.62 129 ILE B C 1
ATOM 2152 O O . ILE B 1 129 ? -3.697 -14.539 -21.672 1 98.62 129 ILE B O 1
ATOM 2156 N N . SER B 1 130 ? -2.648 -13.805 -19.891 1 98.31 130 SER B N 1
ATOM 2157 C CA . SER B 1 130 ? -3.502 -14.508 -18.938 1 98.31 130 SER B CA 1
ATOM 2158 C C . SER B 1 130 ? -3.479 -13.836 -17.578 1 98.31 130 SER B C 1
ATOM 2160 O O . SER B 1 130 ? -2.572 -13.055 -17.281 1 98.31 130 SER B O 1
ATOM 2162 N N . THR B 1 131 ? -4.461 -14.078 -16.859 1 98.12 131 THR B N 1
ATOM 2163 C CA . THR B 1 131 ? -4.543 -13.594 -15.492 1 98.12 131 THR B CA 1
ATOM 2164 C C . THR B 1 131 ? -4.969 -14.719 -14.547 1 98.12 131 THR B C 1
ATOM 2166 O O . THR B 1 131 ? -5.707 -15.625 -14.945 1 98.12 131 THR B O 1
ATOM 2169 N N . THR B 1 132 ? -4.457 -14.672 -13.398 1 97.5 132 THR B N 1
ATOM 2170 C CA . THR B 1 132 ? -4.914 -15.438 -12.242 1 97.5 132 THR B CA 1
ATOM 2171 C C . THR B 1 132 ? -5.203 -14.523 -11.062 1 97.5 132 THR B C 1
ATOM 2173 O O . THR B 1 132 ? -4.43 -13.602 -10.781 1 97.5 132 THR B O 1
ATOM 2176 N N . SER B 1 133 ? -6.348 -14.773 -10.438 1 97.62 133 SER B N 1
ATOM 2177 C CA . SER B 1 133 ? -6.699 -13.859 -9.359 1 97.62 133 SER B CA 1
ATOM 2178 C C . SER B 1 133 ? -7.043 -14.617 -8.078 1 97.62 133 SER B C 1
ATOM 2180 O O . SER B 1 133 ? -7.461 -15.773 -8.133 1 97.62 133 SER B O 1
ATOM 2182 N N . THR B 1 134 ? -6.781 -14.023 -6.977 1 97.94 134 THR B N 1
ATOM 2183 C CA . THR B 1 134 ? -7.148 -14.547 -5.664 1 97.94 134 THR B CA 1
ATOM 2184 C C . THR B 1 134 ? -7.758 -13.445 -4.801 1 97.94 134 THR B C 1
ATOM 2186 O O . THR B 1 134 ? -7.332 -12.289 -4.867 1 97.94 134 THR B O 1
ATOM 2189 N N . ILE B 1 135 ? -8.742 -13.875 -3.969 1 97.94 135 ILE B N 1
ATOM 2190 C CA . ILE B 1 135 ? -9.398 -12.922 -3.08 1 97.94 135 ILE B CA 1
ATOM 2191 C C . ILE B 1 135 ? -8.547 -12.711 -1.831 1 97.94 135 ILE B C 1
ATOM 2193 O O . ILE B 1 135 ? -8.008 -13.664 -1.271 1 97.94 135 ILE B O 1
ATOM 2197 N N . ILE B 1 136 ? -8.406 -11.461 -1.445 1 98.06 136 ILE B N 1
ATOM 2198 C CA . ILE B 1 136 ? -7.762 -11.141 -0.176 1 98.06 136 ILE B CA 1
ATOM 2199 C C . ILE B 1 136 ? -8.766 -11.281 0.963 1 98.06 136 ILE B C 1
ATOM 2201 O O . ILE B 1 136 ? -9.805 -10.617 0.973 1 98.06 136 ILE B O 1
ATOM 2205 N N . LEU B 1 137 ? -8.438 -12.086 1.842 1 96.56 137 LEU B N 1
ATOM 2206 C CA . LEU B 1 137 ? -9.328 -12.352 2.965 1 96.56 137 LEU B CA 1
ATOM 2207 C C . LEU B 1 137 ? -9.078 -11.367 4.105 1 96.56 137 LEU B C 1
ATOM 2209 O O . LEU B 1 137 ? -10.008 -10.977 4.809 1 96.56 137 LEU B O 1
ATOM 2213 N N . ARG B 1 138 ? -7.895 -11.078 4.273 1 96.06 138 ARG B N 1
ATOM 2214 C CA . ARG B 1 138 ? -7.461 -10.203 5.355 1 96.06 138 ARG B CA 1
ATOM 2215 C C . ARG B 1 138 ? -6.148 -9.508 5.004 1 96.06 138 ARG B C 1
ATOM 2217 O O . ARG B 1 138 ? -5.297 -10.086 4.328 1 96.06 138 ARG B O 1
ATOM 2224 N N . THR B 1 139 ? -6.035 -8.289 5.438 1 96.62 139 THR B N 1
ATOM 2225 C CA . THR B 1 139 ? -4.805 -7.527 5.27 1 96.62 139 THR B CA 1
ATOM 2226 C C . THR B 1 139 ? -4.23 -7.121 6.621 1 96.62 139 THR B C 1
ATOM 2228 O O . THR B 1 139 ? -4.969 -6.699 7.516 1 96.62 139 THR B O 1
ATOM 2231 N N . TRP B 1 140 ? -2.902 -7.32 6.695 1 94.69 140 TRP B N 1
ATOM 2232 C CA . TRP B 1 140 ? -2.178 -6.891 7.887 1 94.69 140 TRP B CA 1
ATOM 2233 C C . TRP B 1 140 ? -1.173 -5.797 7.547 1 94.69 140 TRP B C 1
ATOM 2235 O O . TRP B 1 140 ? -0.471 -5.879 6.535 1 94.69 140 TRP B O 1
ATOM 2245 N N . TYR B 1 141 ? -1.149 -4.785 8.492 1 88.81 141 TYR B N 1
ATOM 2246 C CA . TYR B 1 141 ? -0.261 -3.65 8.281 1 88.81 141 TYR B CA 1
ATOM 2247 C C . TYR B 1 141 ? 0.706 -3.488 9.453 1 88.81 141 TYR B C 1
ATOM 2249 O O . TYR B 1 141 ? 0.382 -3.84 10.586 1 88.81 141 TYR B O 1
#

Sequence (282 aa):
MSSKIDNNDLKILETLKKNARTPYTLIAKDLKISEAAVRKRIEKLIRLGIIKRFTIEYELENEIKAIVMVKSTPQIPTPEISKKIIKISGVETVYETTGDYDIITIVRGINIAEINKTIDEIRSIQGVISTTSTIILRTWYMSSKIDNNDLKILETLKKNARTPYTLIAKDLKISEAAVRKRIEKLIRLGIIKRFTIEYELENEIKAIVMVKSTPQIPTPEISKKIIKISGVETVYETTGDYDIITIVRGINIAEINKTIDEIRSIQGVISTTSTIILRTWY

Organism: Acidianus infernus (NCBI:txid12915)